Protein AF-A0AAD2FQH9-F1 (afdb_monomer_lite)

Secondary structure (DSSP, 8-state):
--------SHHHHHHHHHHHHHTSTT--HHHHHHHHHHHHHHHHHHHHHHHHHHHHHHHHHHHHHHHHHHTBTTT--HHHHHHHHHHHHHHHTT-S-S-TTGGGB-GGGGGGTGGGGGS--S-EEEEEEEE--HHHHTT--TT-TT-SSEEEEEEEEEETTEEEEEEEEEPPGGGGG-TTS--TT-EEEEEEEEEEEEETTEEEEEEEEEEEEEEE-TTS----------HHHHHHHHHHHHHHHHHS-----SS---S-SEEEEEEE-SSEEEEEETTS-EEEEEEPPTT----

Radius of gyration: 28.41 Å; chains: 1; bounding box: 54×86×84 Å

Structure (mmCIF, N/CA/C/O backbone):
data_AF-A0AAD2FQH9-F1
#
_entry.id   AF-A0AAD2FQH9-F1
#
loop_
_atom_site.group_PDB
_atom_site.id
_atom_site.type_symbol
_atom_site.label_atom_id
_atom_site.label_alt_id
_atom_site.label_comp_id
_atom_site.label_asym_id
_atom_site.label_entity_id
_atom_site.label_seq_id
_atom_site.pdbx_PDB_ins_code
_atom_site.Cartn_x
_atom_site.Cartn_y
_atom_site.Cartn_z
_atom_site.occupancy
_atom_site.B_iso_or_equiv
_atom_site.auth_seq_id
_atom_site.auth_comp_id
_atom_site.auth_asym_id
_atom_site.auth_atom_id
_atom_site.pdbx_PDB_model_num
ATOM 1 N N . MET A 1 1 ? 2.947 69.379 39.516 1.00 45.59 1 MET A N 1
ATOM 2 C CA . MET A 1 1 ? 1.494 69.326 39.250 1.00 45.59 1 MET A CA 1
ATOM 3 C C . MET A 1 1 ? 1.209 68.009 38.532 1.00 45.59 1 MET A C 1
ATOM 5 O O . MET A 1 1 ? 1.324 67.939 37.321 1.00 45.59 1 MET A O 1
ATOM 9 N N . MET A 1 2 ? 0.985 66.929 39.282 1.00 37.28 2 MET A N 1
ATOM 10 C CA . MET A 1 2 ? 0.662 65.605 38.738 1.00 37.28 2 MET A CA 1
ATOM 11 C C . MET A 1 2 ? -0.277 64.910 39.719 1.00 37.28 2 MET A C 1
ATOM 13 O O . MET A 1 2 ? 0.022 64.764 40.902 1.00 37.28 2 MET A O 1
ATOM 17 N N . THR A 1 3 ? -1.460 64.586 39.219 1.00 42.78 3 THR A N 1
ATOM 18 C CA . THR A 1 3 ? -2.608 64.070 39.950 1.00 42.78 3 THR A CA 1
ATOM 19 C C . THR A 1 3 ? -2.665 62.544 39.894 1.00 42.78 3 THR A C 1
ATOM 21 O O . THR A 1 3 ? -2.446 61.918 38.862 1.00 42.78 3 THR A O 1
ATOM 24 N N . ARG A 1 4 ? -3.003 61.981 41.057 1.00 46.66 4 ARG A N 1
ATOM 25 C CA . ARG A 1 4 ? -3.490 60.627 41.366 1.00 46.66 4 ARG A CA 1
ATOM 26 C C . ARG A 1 4 ? -4.084 59.817 40.200 1.00 46.66 4 ARG A C 1
ATOM 28 O O . ARG A 1 4 ? -5.081 60.234 39.619 1.00 46.66 4 ARG A O 1
ATOM 35 N N . ARG A 1 5 ? -3.651 58.553 40.079 1.00 44.56 5 ARG A N 1
ATOM 36 C CA . ARG A 1 5 ? -4.501 57.391 39.729 1.00 44.56 5 ARG A CA 1
ATOM 37 C C . ARG A 1 5 ? -3.967 56.109 40.393 1.00 44.56 5 ARG A C 1
ATOM 39 O O . ARG A 1 5 ? -3.272 55.326 39.764 1.00 44.56 5 ARG A O 1
ATOM 46 N N . HIS A 1 6 ? -4.340 55.869 41.650 1.00 47.12 6 HIS A N 1
ATOM 47 C CA . HIS A 1 6 ? -4.392 54.511 42.206 1.00 47.12 6 HIS A CA 1
ATOM 48 C C . HIS A 1 6 ? -5.839 54.030 42.071 1.00 47.12 6 HIS A C 1
ATOM 50 O O . HIS A 1 6 ? -6.727 54.538 42.753 1.00 47.12 6 HIS A O 1
ATOM 56 N N . ARG A 1 7 ? -6.096 53.112 41.133 1.00 50.84 7 ARG A N 1
ATOM 57 C CA . ARG A 1 7 ? -7.379 52.408 41.019 1.00 50.84 7 ARG A CA 1
ATOM 58 C C . ARG A 1 7 ? -7.283 51.080 41.770 1.00 50.84 7 ARG A C 1
ATOM 60 O O . ARG A 1 7 ? -6.303 50.354 41.648 1.00 50.84 7 ARG A O 1
ATOM 67 N N . ASN A 1 8 ? -8.317 50.835 42.567 1.00 56.56 8 ASN A N 1
ATOM 68 C CA . ASN A 1 8 ? -8.508 49.733 43.503 1.00 56.56 8 ASN A CA 1
ATOM 69 C C . ASN A 1 8 ? -8.409 48.348 42.849 1.00 56.56 8 ASN A C 1
ATOM 71 O O . ASN A 1 8 ? -9.358 47.898 42.211 1.00 56.56 8 ASN A O 1
ATOM 75 N N . ILE A 1 9 ? -7.315 47.632 43.107 1.00 51.19 9 ILE A N 1
ATOM 76 C CA . ILE A 1 9 ? -7.192 46.190 42.824 1.00 51.19 9 ILE A CA 1
ATOM 77 C C . ILE A 1 9 ? -8.068 45.374 43.800 1.00 51.19 9 ILE A C 1
ATOM 79 O O . ILE A 1 9 ? -8.620 44.337 43.440 1.00 51.19 9 ILE A O 1
ATOM 83 N N . SER A 1 10 ? -8.321 45.900 45.001 1.00 52.06 10 SER A N 1
ATOM 84 C CA . SER A 1 10 ? -9.111 45.235 46.047 1.00 52.06 10 SER A CA 1
ATOM 85 C C . SER A 1 10 ? -10.595 45.071 45.697 1.00 52.06 10 SER A C 1
ATOM 87 O O . SER A 1 10 ? -11.246 44.154 46.186 1.00 52.06 10 SER A O 1
ATOM 89 N N . SER A 1 11 ? -11.136 45.921 44.816 1.00 54.16 11 SER A N 1
ATOM 90 C CA . SER A 1 11 ? -12.549 45.850 44.421 1.00 54.16 11 SER A CA 1
ATOM 91 C C . SER A 1 11 ? -12.815 44.799 43.340 1.00 54.16 11 SER A C 1
ATOM 93 O O . SER A 1 11 ? -13.924 44.281 43.273 1.00 54.16 11 SER A O 1
ATOM 95 N N . LEU A 1 12 ? -11.818 44.462 42.513 1.00 48.94 12 LEU A N 1
ATOM 96 C CA . LEU A 1 12 ? -11.962 43.439 41.470 1.00 48.94 12 LEU A CA 1
ATOM 97 C C . LEU A 1 12 ? -11.886 42.025 42.064 1.00 48.94 12 LEU A C 1
ATOM 99 O O . LEU A 1 12 ? -12.665 41.151 41.693 1.00 48.94 12 LEU A O 1
ATOM 103 N N . LEU A 1 13 ? -11.005 41.824 43.049 1.00 50.88 13 LEU A N 1
ATOM 104 C CA . LEU A 1 13 ? -10.884 40.562 43.784 1.00 50.88 13 LEU A CA 1
ATOM 105 C C . LEU A 1 13 ? -12.137 40.255 44.622 1.00 50.88 13 LEU A C 1
ATOM 107 O O . LEU A 1 13 ? -12.574 39.109 44.659 1.00 50.88 13 LEU A O 1
ATOM 111 N N . ALA A 1 14 ? -12.775 41.271 45.214 1.00 54.50 14 ALA A N 1
ATOM 112 C CA . ALA A 1 14 ? -14.026 41.100 45.961 1.00 54.50 14 ALA A CA 1
ATOM 113 C C . ALA A 1 14 ? -15.229 40.731 45.067 1.00 54.50 14 ALA A C 1
ATOM 115 O O . ALA A 1 14 ? -16.110 39.983 45.497 1.00 54.50 14 ALA A O 1
ATOM 116 N N . ILE A 1 15 ? -15.254 41.207 43.815 1.00 55.41 15 ILE A N 1
ATOM 117 C CA . ILE A 1 15 ? -16.301 40.866 42.837 1.00 55.41 15 ILE A CA 1
ATOM 118 C C . ILE A 1 15 ? -16.109 39.435 42.315 1.00 55.41 15 ILE A C 1
ATOM 120 O O . ILE A 1 15 ? -17.081 38.689 42.228 1.00 55.41 15 ILE A O 1
ATOM 124 N N . ILE A 1 16 ? -14.866 39.012 42.057 1.00 54.31 16 ILE A N 1
ATOM 125 C CA . ILE A 1 16 ? -14.562 37.636 41.625 1.00 54.31 16 ILE A CA 1
ATOM 126 C C . ILE A 1 16 ? -14.861 36.626 42.747 1.00 54.31 16 ILE A C 1
ATOM 128 O O . ILE A 1 16 ? -15.472 35.590 42.488 1.00 54.31 16 ILE A O 1
ATOM 132 N N . LEU A 1 17 ? -14.531 36.944 44.006 1.00 50.91 17 LEU A N 1
ATOM 133 C CA . LEU A 1 17 ? -14.879 36.090 45.151 1.00 50.91 17 LEU A CA 1
ATOM 134 C C . LEU A 1 17 ? -16.386 36.070 45.460 1.00 50.91 17 LEU A C 1
ATOM 136 O O . LEU A 1 17 ? -16.898 35.021 45.844 1.00 50.91 17 LEU A O 1
ATOM 140 N N . SER A 1 18 ? -17.123 37.167 45.241 1.00 49.66 18 SER A N 1
ATOM 141 C CA . SER A 1 18 ? -18.587 37.170 45.421 1.00 49.66 18 SER A CA 1
ATOM 142 C C . SER A 1 18 ? -19.324 36.403 44.320 1.00 49.66 18 SER A C 1
ATOM 144 O O . SER A 1 18 ? -20.319 35.741 44.607 1.00 49.66 18 SER A O 1
ATOM 146 N N . LEU A 1 19 ? -18.826 36.426 43.077 1.00 44.50 19 LEU A N 1
ATOM 147 C CA . LEU A 1 19 ? -19.385 35.627 41.978 1.00 44.50 19 LEU A CA 1
ATOM 148 C C . LEU A 1 19 ? -19.116 34.124 42.156 1.00 44.50 19 LEU A C 1
ATOM 150 O O . LEU A 1 19 ? -19.979 33.310 41.837 1.00 44.50 19 LEU A O 1
ATOM 154 N N . LEU A 1 20 ? -17.975 33.751 42.745 1.00 47.62 20 LEU A N 1
ATOM 155 C CA . LEU A 1 20 ? -17.692 32.360 43.118 1.00 47.62 20 LEU A CA 1
ATOM 156 C C . LEU A 1 20 ? -18.526 31.891 44.321 1.00 47.62 20 LEU A C 1
ATOM 158 O O . LEU A 1 20 ? -18.979 30.750 44.330 1.00 47.62 20 LEU A O 1
ATOM 162 N N . ALA A 1 21 ? -18.801 32.757 45.302 1.00 48.34 21 ALA A N 1
ATOM 163 C CA . ALA A 1 21 ? -19.624 32.405 46.463 1.00 48.34 21 ALA A CA 1
ATOM 164 C C . ALA A 1 21 ? -21.131 32.314 46.140 1.00 48.34 21 ALA A C 1
ATOM 166 O O . ALA A 1 21 ? -21.835 31.478 46.707 1.00 48.34 21 ALA A O 1
ATOM 167 N N . ALA A 1 22 ? -21.634 33.119 45.198 1.00 46.19 22 ALA A N 1
ATOM 168 C CA . ALA A 1 22 ? -23.046 33.102 44.805 1.00 46.19 22 ALA A CA 1
ATOM 169 C C . ALA A 1 22 ? -23.440 31.883 43.945 1.00 46.19 22 ALA A C 1
ATOM 171 O O . ALA A 1 22 ? -24.622 31.558 43.858 1.00 46.19 22 ALA A O 1
ATOM 172 N N . SER A 1 23 ? -22.474 31.165 43.358 1.00 44.25 23 SER A N 1
ATOM 173 C CA . SER A 1 23 ? -22.742 29.961 42.554 1.00 44.25 23 SER A CA 1
ATOM 174 C C . SER A 1 23 ? -22.815 28.661 43.372 1.00 44.25 23 SER A C 1
ATOM 176 O O . SER A 1 23 ? -23.158 27.617 42.817 1.00 44.25 23 SER A O 1
ATOM 178 N N . VAL A 1 24 ? -22.501 28.689 44.673 1.00 49.31 24 VAL A N 1
ATOM 179 C CA . VAL A 1 24 ? -22.391 27.470 45.502 1.00 49.31 24 VAL A CA 1
ATOM 180 C C . VAL A 1 24 ? -23.673 27.161 46.292 1.00 49.31 24 VAL A C 1
ATOM 182 O O . VAL A 1 24 ? -23.877 26.027 46.709 1.00 49.31 24 VAL A O 1
ATOM 185 N N . ASN A 1 25 ? -24.607 28.108 46.424 1.00 48.22 25 ASN A N 1
ATOM 186 C CA . ASN A 1 25 ? -25.768 27.952 47.315 1.00 48.22 25 ASN A CA 1
ATOM 187 C C . ASN A 1 25 ? -27.077 27.468 46.655 1.00 48.22 25 ASN A C 1
ATOM 189 O O . ASN A 1 25 ? -28.127 27.547 47.286 1.00 48.22 25 ASN A O 1
ATOM 193 N N . SER A 1 26 ? -27.046 26.935 45.426 1.00 49.47 26 SER A N 1
ATOM 194 C CA . SER A 1 26 ? -28.260 26.427 44.744 1.00 49.47 26 SER A CA 1
ATOM 195 C C . SER A 1 26 ? -28.141 25.001 44.186 1.00 49.47 26 SER A C 1
ATOM 197 O O . SER A 1 26 ? -29.020 24.529 43.468 1.00 49.47 26 SER A O 1
ATOM 199 N N . PHE A 1 27 ? -27.073 24.270 44.514 1.00 51.47 27 PHE A N 1
ATOM 200 C CA . PHE A 1 27 ? -26.912 22.888 44.063 1.00 51.47 27 PHE A CA 1
ATOM 201 C C . PHE A 1 27 ? -26.898 21.943 45.257 1.00 51.47 27 PHE A C 1
ATOM 203 O O . PHE A 1 27 ? -25.934 21.868 46.014 1.00 51.47 27 PHE A O 1
ATOM 210 N N . GLY A 1 28 ? -28.006 21.220 45.433 1.00 54.66 28 GLY A N 1
ATOM 211 C CA . GLY A 1 28 ? -28.100 20.155 46.424 1.00 54.66 28 GLY A CA 1
ATOM 212 C C . GLY A 1 28 ? -27.004 19.092 46.222 1.00 54.66 28 GLY A C 1
ATOM 213 O O . GLY A 1 28 ? -26.491 18.925 45.112 1.00 54.66 28 GLY A O 1
ATOM 214 N N . PRO A 1 29 ? -26.672 18.310 47.265 1.00 55.38 29 PRO A N 1
ATOM 215 C CA . PRO A 1 29 ? -25.534 17.376 47.291 1.00 55.38 29 PRO A CA 1
ATOM 216 C C . PRO A 1 29 ? -25.551 16.282 46.206 1.00 55.38 29 PRO A C 1
ATOM 218 O O . PRO A 1 29 ? -24.560 15.582 46.023 1.00 55.38 29 PRO A O 1
ATOM 221 N N . LYS A 1 30 ? -26.647 16.141 45.449 1.00 52.78 30 LYS A N 1
ATOM 222 C CA . LYS A 1 30 ? -26.760 15.206 44.322 1.00 52.78 30 LYS A CA 1
ATOM 223 C C . LYS A 1 30 ? -26.110 15.718 43.029 1.00 52.78 30 LYS A C 1
ATOM 225 O O . LYS A 1 30 ? -25.651 14.900 42.242 1.00 52.78 30 LYS A O 1
ATOM 230 N N . THR A 1 31 ? -26.003 17.032 42.814 1.00 49.91 31 THR A N 1
ATOM 231 C CA . THR A 1 31 ? -25.426 17.582 41.569 1.00 49.91 31 THR A CA 1
ATOM 232 C C . THR A 1 31 ? -23.894 17.622 41.604 1.00 49.91 31 THR A C 1
ATOM 234 O O . THR A 1 31 ? -23.249 17.442 40.577 1.00 49.91 31 THR A O 1
ATOM 237 N N . LEU A 1 32 ? -23.295 17.757 42.791 1.00 52.00 32 LEU A N 1
ATOM 238 C CA . LEU A 1 32 ? -21.836 17.748 42.977 1.00 52.00 32 LEU A CA 1
ATOM 239 C C . LEU A 1 32 ? -21.202 16.358 42.758 1.00 52.00 32 LEU A C 1
ATOM 241 O O . LEU A 1 32 ? -20.043 16.279 42.361 1.00 52.00 32 LEU A O 1
ATOM 245 N N . LEU A 1 33 ? -21.964 15.274 42.954 1.00 57.25 33 LEU A N 1
ATOM 246 C CA . LEU A 1 33 ? -21.517 13.894 42.702 1.00 57.25 33 LEU A CA 1
ATOM 247 C C . LEU A 1 33 ? -21.525 13.503 41.213 1.00 57.25 33 LEU A C 1
ATOM 249 O O . LEU A 1 33 ? -20.710 12.675 40.806 1.00 57.25 33 LEU A O 1
ATOM 253 N N . LEU A 1 34 ? -22.411 14.094 40.399 1.00 56.91 34 LEU A N 1
ATOM 254 C CA . LEU A 1 34 ? -22.456 13.835 38.951 1.00 56.91 34 LEU A CA 1
ATOM 255 C C . LEU A 1 34 ? -21.289 14.504 38.212 1.00 56.91 34 LEU A C 1
ATOM 257 O O . LEU A 1 34 ? -20.701 13.907 37.313 1.00 56.91 34 LEU A O 1
ATOM 261 N N . THR A 1 35 ? -20.908 15.717 38.616 1.00 60.03 35 THR A N 1
ATOM 262 C CA . THR A 1 35 ? -19.814 16.453 37.963 1.00 60.03 35 THR A CA 1
ATOM 263 C C . THR A 1 35 ? -18.445 15.812 38.211 1.00 60.03 35 THR A C 1
ATOM 265 O O . THR A 1 35 ? -17.576 15.865 37.343 1.00 60.03 35 THR A O 1
ATOM 268 N N . THR A 1 36 ? -18.230 15.176 39.368 1.00 64.12 36 THR A N 1
ATOM 269 C CA . THR A 1 36 ? -16.967 14.482 39.669 1.00 64.12 36 THR A CA 1
ATOM 270 C C . THR A 1 36 ? -16.845 13.137 38.955 1.00 64.12 36 THR A C 1
ATOM 272 O O . THR A 1 36 ? -15.766 12.847 38.445 1.00 64.12 36 THR A O 1
ATOM 275 N N . HIS A 1 37 ? -17.927 12.357 38.831 1.00 61.78 37 HIS A N 1
ATOM 276 C CA . HIS A 1 37 ? -17.900 11.088 38.085 1.00 61.78 37 HIS A CA 1
ATOM 277 C C . HIS A 1 37 ? -17.591 11.298 36.600 1.00 61.78 37 HIS A C 1
ATOM 279 O O . HIS A 1 37 ? -16.693 10.646 36.074 1.00 61.78 37 HIS A O 1
ATOM 285 N N . ASN A 1 38 ? -18.239 12.270 35.950 1.00 66.75 38 ASN A N 1
ATOM 286 C CA . ASN A 1 38 ? -17.979 12.564 34.537 1.00 66.75 38 ASN A CA 1
ATOM 287 C C . ASN A 1 38 ? -16.523 12.988 34.285 1.00 66.75 38 ASN A C 1
ATOM 289 O O . ASN A 1 38 ? -15.962 12.693 33.234 1.00 66.75 38 ASN A O 1
ATOM 293 N N . ARG A 1 39 ? -15.892 13.659 35.258 1.00 70.94 39 ARG A N 1
ATOM 294 C CA . ARG A 1 39 ? -14.500 14.104 35.142 1.00 70.94 39 ARG A CA 1
ATOM 295 C C . ARG A 1 39 ? -13.501 12.962 35.316 1.00 70.94 39 ARG A C 1
ATOM 297 O O . ARG A 1 39 ? -12.502 12.947 34.609 1.00 70.94 39 ARG A O 1
ATOM 304 N N . ILE A 1 40 ? -13.767 12.017 36.218 1.00 74.12 40 ILE A N 1
ATOM 305 C CA . ILE A 1 40 ? -12.923 10.823 36.387 1.00 74.12 40 ILE A CA 1
ATOM 306 C C . ILE A 1 40 ? -13.010 9.945 35.131 1.00 74.12 40 ILE A C 1
ATOM 308 O O . ILE A 1 40 ? -11.978 9.595 34.574 1.00 74.12 40 ILE A O 1
ATOM 312 N N . SER A 1 41 ? -14.217 9.704 34.603 1.00 75.94 41 SER A N 1
ATOM 313 C CA . SER A 1 41 ? -14.392 8.920 33.370 1.00 75.94 41 SER A CA 1
ATOM 314 C C . SER A 1 41 ? -13.713 9.547 32.146 1.00 75.94 41 SER A C 1
ATOM 316 O O . SER A 1 41 ? -13.175 8.821 31.316 1.00 75.94 41 SER A O 1
ATOM 318 N N . ALA A 1 42 ? -13.702 10.879 32.034 1.00 75.81 42 ALA A N 1
ATOM 319 C CA . ALA A 1 42 ? -12.989 11.567 30.958 1.00 75.81 42 ALA A CA 1
ATOM 320 C C . ALA A 1 42 ? -11.460 11.422 31.077 1.00 75.81 42 ALA A C 1
ATOM 322 O O . ALA A 1 42 ? -10.795 11.181 30.073 1.00 75.81 42 ALA A O 1
ATOM 323 N N . LEU A 1 43 ? -10.910 11.518 32.295 1.00 80.44 43 LEU A N 1
ATOM 324 C CA . LEU A 1 43 ? -9.472 11.348 32.541 1.00 80.44 43 LEU A CA 1
ATOM 325 C C . LEU A 1 43 ? -9.005 9.912 32.260 1.00 80.44 43 LEU A C 1
ATOM 327 O O . LEU A 1 43 ? -7.950 9.721 31.658 1.00 80.44 43 LEU A O 1
ATOM 331 N N . ASP A 1 44 ? -9.802 8.911 32.642 1.00 85.19 44 ASP A N 1
ATOM 332 C CA . ASP A 1 44 ? -9.492 7.503 32.371 1.00 85.19 44 ASP A CA 1
ATOM 333 C C . ASP A 1 44 ? -9.543 7.192 30.861 1.00 85.19 44 ASP A C 1
ATOM 335 O O . ASP A 1 44 ? -8.696 6.457 30.341 1.00 85.19 44 ASP A O 1
ATOM 339 N N . ALA A 1 45 ? -10.494 7.789 30.131 1.00 82.38 45 ALA A N 1
ATOM 340 C CA . ALA A 1 45 ? -10.590 7.660 28.677 1.00 82.38 45 ALA A CA 1
ATOM 341 C C . ALA A 1 45 ? -9.393 8.307 27.957 1.00 82.38 45 ALA A C 1
ATOM 343 O O . ALA A 1 45 ? -8.828 7.707 27.042 1.00 82.38 45 ALA A O 1
ATOM 344 N N . GLU A 1 46 ? -8.966 9.493 28.396 1.00 83.69 46 GLU A N 1
ATOM 345 C CA . GLU A 1 46 ? -7.811 10.200 27.833 1.00 83.69 46 GLU A CA 1
ATOM 346 C C . GLU A 1 46 ? -6.495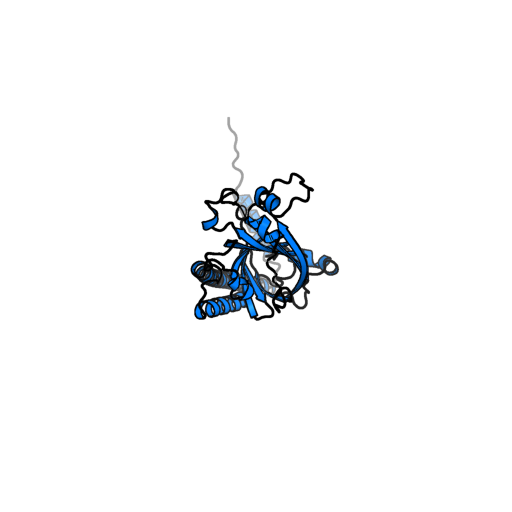 9.442 28.080 1.00 83.69 46 GLU A C 1
ATOM 348 O O . GLU A 1 46 ? -5.686 9.282 27.162 1.00 83.69 46 GLU A O 1
ATOM 353 N N . ALA A 1 47 ? -6.301 8.900 29.288 1.00 86.12 47 ALA A N 1
ATOM 354 C CA . ALA A 1 47 ? -5.141 8.066 29.606 1.00 86.12 47 ALA A CA 1
ATOM 355 C C . ALA A 1 47 ? -5.094 6.801 28.731 1.00 86.12 47 ALA A C 1
ATOM 357 O O . ALA A 1 47 ? -4.056 6.483 28.147 1.00 86.12 47 ALA A O 1
ATOM 358 N N . THR A 1 48 ? -6.238 6.131 28.565 1.00 88.19 48 THR A N 1
ATOM 359 C CA . THR A 1 48 ? -6.357 4.927 27.726 1.00 88.19 48 THR A CA 1
ATOM 360 C C . THR A 1 48 ? -6.072 5.230 26.250 1.00 88.19 48 THR A C 1
ATOM 362 O O . THR A 1 48 ? -5.362 4.472 25.585 1.00 88.19 48 THR A O 1
ATOM 365 N N . ALA A 1 49 ? -6.570 6.358 25.732 1.00 88.44 49 ALA A N 1
ATOM 366 C CA . ALA A 1 49 ? -6.291 6.803 24.367 1.00 88.44 49 ALA A CA 1
ATOM 367 C C . ALA A 1 49 ? -4.798 7.111 24.160 1.00 88.44 49 ALA A C 1
ATOM 369 O O . ALA A 1 49 ? -4.219 6.722 23.144 1.00 88.44 49 ALA A O 1
ATOM 370 N N . SER A 1 50 ? -4.151 7.747 25.145 1.00 91.50 50 SER A N 1
ATOM 371 C CA . SER A 1 50 ? -2.712 8.033 25.104 1.00 91.50 50 SER A CA 1
ATOM 372 C C . SER A 1 50 ? -1.870 6.759 25.022 1.00 91.50 50 SER A C 1
ATOM 374 O O . SER A 1 50 ? -0.938 6.683 24.220 1.00 91.50 50 SER A O 1
ATOM 376 N N . ASP A 1 51 ? -2.194 5.745 25.824 1.00 94.62 51 ASP A N 1
ATOM 377 C CA . ASP A 1 51 ? -1.436 4.492 25.839 1.00 94.62 51 ASP A CA 1
ATOM 378 C C . ASP A 1 51 ? -1.676 3.657 24.574 1.00 94.62 51 ASP A C 1
ATOM 380 O O . ASP A 1 51 ? -0.719 3.129 24.004 1.00 94.62 51 ASP A O 1
ATOM 384 N N . THR A 1 52 ? -2.908 3.656 24.055 1.00 94.88 52 THR A N 1
ATOM 385 C CA . THR A 1 52 ? -3.256 3.053 22.755 1.00 94.88 52 THR A CA 1
ATOM 386 C C . THR A 1 52 ? -2.441 3.674 21.616 1.00 94.88 52 THR A C 1
ATOM 388 O O . THR A 1 52 ? -1.869 2.961 20.791 1.00 94.88 52 THR A O 1
ATOM 391 N N . ALA A 1 53 ? -2.323 5.006 21.588 1.00 94.75 53 ALA A N 1
ATOM 392 C CA . ALA A 1 53 ? -1.556 5.715 20.566 1.00 94.75 53 ALA A CA 1
ATOM 393 C C . ALA A 1 53 ? -0.049 5.405 20.640 1.00 94.75 53 ALA A C 1
ATOM 395 O O . ALA A 1 53 ? 0.605 5.229 19.607 1.00 94.75 53 ALA A O 1
ATOM 396 N N . LYS A 1 54 ? 0.515 5.291 21.852 1.00 96.75 54 LYS A N 1
ATOM 397 C CA . LYS A 1 54 ? 1.919 4.883 22.042 1.00 96.75 54 LYS A CA 1
ATOM 398 C C . LYS A 1 54 ? 2.153 3.456 21.560 1.00 96.75 54 LYS A C 1
ATOM 400 O O . LYS A 1 54 ? 3.142 3.208 20.870 1.00 96.75 54 LYS A O 1
ATOM 405 N N . GLU A 1 55 ? 1.259 2.531 21.904 1.00 97.88 55 GLU A N 1
ATOM 406 C CA . GLU A 1 55 ? 1.354 1.142 21.458 1.00 97.88 55 GLU A CA 1
ATOM 407 C C . GLU A 1 55 ? 1.289 1.051 19.930 1.00 97.88 55 GLU A C 1
ATOM 409 O O . GLU A 1 55 ? 2.170 0.441 19.317 1.00 97.88 55 GLU A O 1
ATOM 414 N N . ALA A 1 56 ? 0.316 1.721 19.304 1.00 97.69 56 ALA A N 1
ATOM 415 C CA . ALA A 1 56 ? 0.191 1.774 17.851 1.00 97.69 56 ALA A CA 1
ATOM 416 C C . ALA A 1 56 ? 1.477 2.309 17.201 1.00 97.69 56 ALA A C 1
ATOM 418 O O . ALA A 1 56 ? 2.038 1.653 16.325 1.00 97.69 56 ALA A O 1
ATOM 419 N N . SER A 1 57 ? 2.013 3.428 17.698 1.00 97.94 57 SER A N 1
ATOM 420 C CA . SER A 1 57 ? 3.270 4.011 17.214 1.00 97.94 57 SER A CA 1
ATOM 421 C C . SER A 1 57 ? 4.443 3.016 17.266 1.00 97.94 57 SER A C 1
ATOM 423 O O . SER A 1 57 ? 5.135 2.804 16.268 1.00 97.94 57 SER A O 1
ATOM 425 N N . MET A 1 58 ? 4.604 2.288 18.379 1.00 98.44 58 MET A N 1
ATOM 426 C CA . MET A 1 58 ? 5.638 1.252 18.506 1.00 98.44 58 MET A CA 1
ATOM 427 C C . MET A 1 58 ? 5.473 0.104 17.496 1.00 98.44 58 MET A C 1
ATOM 429 O O . MET A 1 58 ? 6.469 -0.447 17.015 1.00 98.44 58 MET A O 1
ATOM 433 N N . LEU A 1 59 ? 4.238 -0.307 17.194 1.00 98.56 59 LEU A N 1
ATOM 434 C CA . LEU A 1 59 ? 3.963 -1.355 16.204 1.00 98.56 59 LEU A CA 1
ATOM 435 C C . LEU A 1 59 ? 4.214 -0.863 14.772 1.00 98.56 59 LEU A C 1
ATOM 437 O O . LEU A 1 59 ? 4.807 -1.598 13.976 1.00 98.56 59 LEU A O 1
ATOM 441 N N . ILE A 1 60 ? 3.832 0.380 14.464 1.00 98.44 60 ILE A N 1
ATOM 442 C CA . ILE A 1 60 ? 4.097 1.040 13.178 1.00 98.44 60 ILE A CA 1
ATOM 443 C C . ILE A 1 60 ? 5.603 1.113 12.920 1.00 98.44 60 ILE A C 1
ATOM 445 O O . ILE A 1 60 ? 6.057 0.746 11.834 1.00 98.44 60 ILE A O 1
ATOM 449 N N . ASP A 1 61 ? 6.397 1.506 13.915 1.00 98.44 61 ASP A N 1
ATOM 450 C CA . ASP A 1 61 ? 7.853 1.583 13.782 1.00 98.44 61 ASP A CA 1
ATOM 451 C C . ASP A 1 61 ? 8.481 0.216 13.496 1.00 98.44 61 ASP A C 1
ATOM 453 O O . ASP A 1 61 ? 9.327 0.089 12.606 1.00 98.44 61 ASP A O 1
ATOM 457 N N . LYS A 1 62 ? 8.028 -0.842 14.179 1.00 98.62 62 LYS A N 1
ATOM 458 C CA . LYS A 1 62 ? 8.468 -2.218 13.886 1.00 98.62 62 LYS A CA 1
ATOM 459 C C . LYS A 1 62 ? 8.107 -2.633 12.459 1.00 98.62 62 LYS A C 1
ATOM 461 O O . LYS A 1 62 ? 8.930 -3.239 11.771 1.00 98.62 62 LYS A O 1
ATOM 466 N N . LEU A 1 63 ? 6.907 -2.294 11.991 1.00 98.44 63 LEU A N 1
ATOM 467 C CA . LEU A 1 63 ? 6.463 -2.604 10.632 1.00 98.44 63 LEU A CA 1
ATOM 468 C C . LEU A 1 63 ? 7.289 -1.842 9.582 1.00 98.44 63 LEU A C 1
ATOM 470 O O . LEU A 1 63 ? 7.728 -2.435 8.595 1.00 98.44 63 LEU A O 1
ATOM 474 N N . ARG A 1 64 ? 7.593 -0.561 9.831 1.00 98.25 64 ARG A N 1
ATOM 475 C CA . ARG A 1 64 ? 8.489 0.263 9.001 1.00 98.25 64 ARG A CA 1
ATOM 476 C C . ARG A 1 64 ? 9.919 -0.286 8.966 1.00 98.25 64 ARG A C 1
ATOM 478 O O . ARG A 1 64 ? 10.547 -0.265 7.910 1.00 98.25 64 ARG A O 1
ATOM 485 N N . GLN A 1 65 ? 10.427 -0.842 10.068 1.00 98.31 65 GLN A N 1
ATOM 486 C CA . GLN A 1 65 ? 11.731 -1.520 10.077 1.00 98.31 65 GLN A CA 1
ATOM 487 C C . GLN A 1 65 ? 11.740 -2.766 9.177 1.00 98.31 65 GLN A C 1
ATOM 489 O O . GLN A 1 65 ? 12.697 -2.971 8.427 1.00 98.31 65 GLN A O 1
ATOM 494 N N . ILE A 1 66 ? 10.673 -3.580 9.199 1.00 98.44 66 ILE A N 1
ATOM 495 C CA . ILE A 1 66 ? 10.528 -4.725 8.281 1.00 98.44 66 ILE A CA 1
ATOM 496 C C . ILE A 1 66 ? 10.462 -4.238 6.828 1.00 98.44 66 ILE A C 1
ATOM 498 O O . ILE A 1 66 ? 11.186 -4.752 5.974 1.00 98.44 66 ILE A O 1
ATOM 502 N N . ALA A 1 67 ? 9.643 -3.224 6.550 1.00 97.44 67 ALA A N 1
ATOM 503 C CA . ALA A 1 67 ? 9.530 -2.594 5.236 1.00 97.44 67 ALA A CA 1
ATOM 504 C C . ALA A 1 67 ? 10.893 -2.127 4.692 1.00 97.44 67 ALA A C 1
ATOM 506 O O . ALA A 1 67 ? 11.263 -2.465 3.564 1.00 97.44 67 ALA A O 1
ATOM 507 N N . GLY A 1 68 ? 11.668 -1.417 5.521 1.00 97.19 68 GLY A N 1
ATOM 508 C CA . GLY A 1 68 ? 12.977 -0.875 5.160 1.00 97.19 68 GLY A CA 1
ATOM 509 C C . GLY A 1 68 ? 14.008 -1.950 4.813 1.00 97.19 68 GLY A C 1
ATOM 510 O O . GLY A 1 68 ? 14.691 -1.835 3.799 1.00 97.19 68 GLY A O 1
ATOM 511 N N . ARG A 1 69 ? 14.094 -3.032 5.600 1.00 97.81 69 ARG A N 1
ATOM 512 C CA . ARG A 1 69 ? 15.086 -4.101 5.362 1.00 97.81 69 ARG A CA 1
ATOM 513 C C . ARG A 1 69 ? 14.697 -5.103 4.275 1.00 97.81 69 ARG A C 1
ATOM 515 O O . ARG A 1 69 ? 15.562 -5.818 3.788 1.00 97.81 69 ARG A O 1
ATOM 522 N N . THR A 1 70 ? 13.415 -5.196 3.920 1.00 97.31 70 THR A N 1
ATOM 523 C CA . THR A 1 70 ? 12.920 -6.177 2.932 1.00 97.31 70 THR A CA 1
ATOM 524 C C . THR A 1 70 ? 12.692 -5.583 1.545 1.00 97.31 70 THR A C 1
ATOM 526 O O . THR A 1 70 ? 12.252 -6.313 0.656 1.00 97.31 70 THR A O 1
ATOM 529 N N . ASN A 1 71 ? 12.968 -4.284 1.357 1.00 95.62 71 ASN A N 1
ATOM 530 C CA . ASN A 1 71 ? 12.664 -3.536 0.137 1.00 95.62 71 ASN A CA 1
ATOM 531 C C . ASN A 1 71 ? 11.216 -3.799 -0.303 1.00 95.62 71 ASN A C 1
ATOM 533 O O . ASN A 1 71 ? 10.981 -4.504 -1.274 1.00 95.62 71 ASN A O 1
ATOM 537 N N . ARG A 1 72 ? 10.222 -3.310 0.444 1.00 95.44 72 ARG A N 1
ATOM 538 C CA . ARG A 1 72 ? 8.792 -3.487 0.105 1.00 95.44 72 ARG A CA 1
ATOM 539 C C . ARG A 1 72 ? 8.275 -4.924 0.076 1.00 95.44 72 ARG A C 1
ATOM 541 O O . ARG A 1 72 ? 7.181 -5.169 -0.418 1.00 95.44 72 ARG A O 1
ATOM 548 N N . GLY A 1 73 ? 9.016 -5.857 0.663 1.00 96.88 73 GLY A N 1
ATOM 549 C CA . GLY A 1 73 ? 8.660 -7.272 0.703 1.00 96.88 73 GLY A CA 1
ATOM 550 C C . GLY A 1 73 ? 9.315 -8.124 -0.385 1.00 96.88 73 GLY A C 1
ATOM 551 O O . GLY A 1 73 ? 9.259 -9.350 -0.291 1.00 96.88 73 GLY A O 1
ATOM 552 N N . PHE A 1 74 ? 10.019 -7.523 -1.356 1.00 95.69 74 PHE A N 1
ATOM 553 C CA . PHE A 1 74 ? 10.741 -8.252 -2.413 1.00 95.69 74 PHE A CA 1
ATOM 554 C C . PHE A 1 74 ? 11.783 -9.231 -1.856 1.00 95.69 74 PHE A C 1
ATOM 556 O O . PHE A 1 74 ? 12.017 -10.301 -2.416 1.00 95.69 74 PHE A O 1
ATOM 563 N N . GLN A 1 75 ? 12.384 -8.886 -0.717 1.00 96.50 75 GLN A N 1
ATOM 564 C CA . GLN A 1 75 ? 13.397 -9.693 -0.036 1.00 96.50 75 GLN A CA 1
ATOM 565 C C . GLN A 1 75 ? 12.884 -10.296 1.281 1.00 96.50 75 GLN A C 1
ATOM 567 O O . GLN A 1 75 ? 13.675 -10.791 2.081 1.00 96.50 75 GLN A O 1
ATOM 572 N N . ALA A 1 76 ? 11.571 -10.257 1.535 1.00 97.31 76 ALA A N 1
ATOM 573 C CA . ALA A 1 76 ? 11.000 -10.747 2.785 1.00 97.31 76 ALA A CA 1
ATOM 574 C C . ALA A 1 76 ? 11.060 -12.276 2.893 1.00 97.31 76 ALA A C 1
ATOM 576 O O . ALA A 1 76 ? 10.507 -13.008 2.060 1.00 97.31 76 ALA A O 1
ATOM 577 N N . THR A 1 77 ? 11.655 -12.751 3.988 1.00 97.69 77 THR A N 1
ATOM 578 C CA . THR A 1 77 ? 11.617 -14.161 4.392 1.00 97.69 77 THR A CA 1
ATOM 579 C C . THR A 1 77 ? 10.225 -14.554 4.897 1.00 97.69 77 THR A C 1
ATOM 581 O O . THR A 1 77 ? 9.386 -13.705 5.203 1.00 97.69 77 THR A O 1
ATOM 584 N N . SER A 1 78 ? 9.965 -15.854 5.052 1.00 97.38 78 SER A N 1
ATOM 585 C CA . SER A 1 78 ? 8.710 -16.338 5.648 1.00 97.38 78 SER A CA 1
ATOM 586 C C . SER A 1 78 ? 8.490 -15.828 7.078 1.00 97.38 78 SER A C 1
ATOM 588 O O . SER A 1 78 ? 7.349 -15.598 7.477 1.00 97.38 78 SER A O 1
ATOM 590 N N . MET A 1 79 ? 9.572 -15.627 7.841 1.00 98.19 79 MET A N 1
ATOM 591 C CA . MET A 1 79 ? 9.508 -15.053 9.188 1.00 98.19 79 MET A CA 1
ATOM 592 C C . MET A 1 79 ? 9.100 -13.577 9.137 1.00 98.19 79 MET A C 1
ATOM 594 O O . MET A 1 79 ? 8.233 -13.167 9.901 1.00 98.19 79 MET A O 1
ATOM 598 N N . ASP A 1 80 ? 9.649 -12.809 8.193 1.00 98.44 80 ASP A N 1
ATOM 599 C CA . ASP A 1 80 ? 9.319 -11.388 8.016 1.00 98.44 80 ASP A CA 1
ATOM 600 C C . ASP A 1 80 ? 7.854 -11.196 7.635 1.00 98.44 80 ASP A C 1
ATOM 602 O O . ASP A 1 80 ? 7.178 -10.339 8.197 1.00 98.44 80 ASP A O 1
ATOM 606 N N . ARG A 1 81 ? 7.347 -12.029 6.715 1.00 98.25 81 ARG A N 1
ATOM 607 C CA . ARG A 1 81 ? 5.938 -12.011 6.291 1.00 98.25 81 ARG A CA 1
ATOM 608 C C . ARG A 1 81 ? 5.004 -12.324 7.454 1.00 98.25 81 ARG A C 1
ATOM 610 O O . ARG A 1 81 ? 4.013 -11.624 7.639 1.00 98.25 81 ARG A O 1
ATOM 617 N N . ARG A 1 82 ? 5.335 -13.339 8.263 1.00 98.38 82 ARG A N 1
ATOM 618 C CA . ARG A 1 82 ? 4.569 -13.673 9.473 1.00 98.38 82 ARG A CA 1
ATOM 619 C C . ARG A 1 82 ? 4.579 -12.512 10.463 1.00 98.38 82 ARG A C 1
ATOM 621 O O . ARG A 1 82 ? 3.518 -12.079 10.884 1.00 98.38 82 ARG A O 1
ATOM 628 N N . GLN A 1 83 ? 5.754 -11.966 10.766 1.00 98.62 83 GLN A N 1
ATOM 629 C CA . GLN A 1 83 ? 5.887 -10.863 11.713 1.00 98.62 83 GLN A CA 1
ATOM 630 C C . GLN A 1 83 ? 5.129 -9.610 11.249 1.00 98.62 83 GLN A C 1
ATOM 632 O O . GLN A 1 83 ? 4.420 -9.001 12.042 1.00 98.62 83 GLN A O 1
ATOM 637 N N . ALA A 1 84 ? 5.242 -9.231 9.973 1.00 98.50 84 ALA A N 1
ATOM 638 C CA . ALA A 1 84 ? 4.510 -8.095 9.412 1.00 98.50 84 ALA A CA 1
ATOM 639 C C . ALA A 1 84 ? 2.990 -8.299 9.495 1.00 98.50 84 ALA A C 1
ATOM 641 O O . ALA A 1 84 ? 2.258 -7.368 9.822 1.00 98.50 84 ALA A O 1
ATOM 642 N N . ARG A 1 85 ? 2.524 -9.527 9.247 1.00 98.50 85 ARG A N 1
ATOM 643 C CA . ARG A 1 85 ? 1.116 -9.908 9.369 1.00 98.50 85 ARG A CA 1
ATOM 644 C C . ARG A 1 85 ? 0.619 -9.830 10.810 1.00 98.50 85 ARG A C 1
ATOM 646 O O . ARG A 1 85 ? -0.425 -9.233 11.045 1.00 98.50 85 ARG A O 1
ATOM 653 N N . ASP A 1 86 ? 1.373 -10.366 11.764 1.00 98.56 86 ASP A N 1
ATOM 654 C CA . ASP A 1 86 ? 1.021 -10.301 13.186 1.00 98.56 86 ASP A CA 1
ATOM 655 C C . ASP A 1 86 ? 0.931 -8.839 13.661 1.00 98.56 86 ASP A C 1
ATOM 657 O O . ASP A 1 86 ? -0.029 -8.460 14.328 1.00 98.56 86 ASP A O 1
ATOM 661 N N . LEU A 1 87 ? 1.879 -7.987 13.246 1.00 98.69 87 LEU A N 1
ATOM 662 C CA . LEU A 1 87 ? 1.846 -6.547 13.526 1.00 98.69 87 LEU A CA 1
ATOM 663 C C . LEU A 1 87 ? 0.621 -5.861 12.902 1.00 98.69 87 LEU A C 1
ATOM 665 O O . LEU A 1 87 ? -0.016 -5.051 13.569 1.00 98.69 87 LEU A O 1
ATOM 669 N N . ALA A 1 88 ? 0.273 -6.195 11.655 1.00 98.56 88 ALA A N 1
ATOM 670 C CA . ALA A 1 88 ? -0.899 -5.650 10.970 1.00 98.56 88 ALA A CA 1
ATOM 671 C C . ALA A 1 88 ? -2.213 -5.991 11.696 1.00 98.56 88 ALA A C 1
ATOM 673 O O . ALA A 1 88 ? -3.046 -5.111 11.891 1.00 98.56 88 ALA A O 1
ATOM 674 N N . PHE A 1 89 ? -2.379 -7.238 12.149 1.00 98.50 89 PHE A N 1
ATOM 675 C CA . PHE A 1 89 ? -3.559 -7.658 12.916 1.00 98.50 89 PHE A CA 1
ATOM 676 C C . PHE A 1 89 ? -3.587 -7.098 14.344 1.00 98.50 89 PHE A C 1
ATOM 678 O O . PHE A 1 89 ? -4.661 -6.905 14.910 1.00 98.50 89 PHE A O 1
ATOM 685 N N . SER A 1 90 ? -2.430 -6.823 14.950 1.00 98.44 90 SER A N 1
ATOM 686 C CA . SER A 1 90 ? -2.391 -6.067 16.206 1.00 98.44 90 SER A CA 1
ATOM 687 C C . SER A 1 90 ? -2.811 -4.614 15.996 1.00 98.44 90 SER A C 1
ATOM 689 O O . SER A 1 90 ? -3.612 -4.109 16.775 1.00 98.44 90 SER A O 1
ATOM 691 N N . LEU A 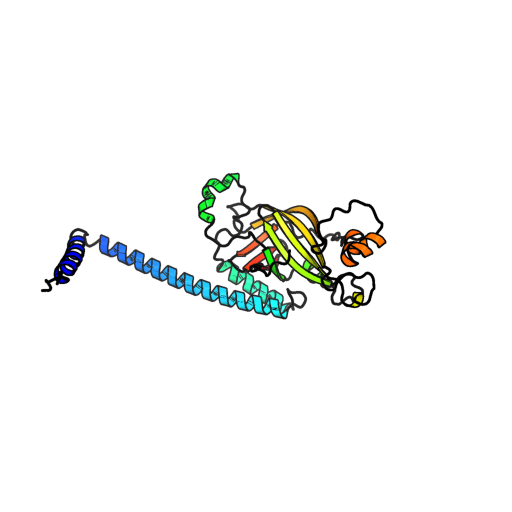1 91 ? -2.337 -3.966 14.926 1.00 98.44 91 LEU A N 1
ATOM 692 C CA . LEU A 1 91 ? -2.734 -2.600 14.577 1.00 98.44 91 LEU A CA 1
ATOM 693 C C . LEU A 1 91 ? -4.227 -2.492 14.256 1.00 98.44 91 LEU A C 1
ATOM 695 O O . LEU A 1 91 ? -4.835 -1.506 14.648 1.00 98.44 91 LEU A O 1
ATOM 699 N N . GLU A 1 92 ? -4.843 -3.508 13.643 1.00 98.06 92 GLU A N 1
ATOM 700 C CA . GLU A 1 92 ? -6.296 -3.538 13.390 1.00 98.06 92 GLU A CA 1
ATOM 701 C C . GLU A 1 92 ? -7.127 -3.265 14.652 1.00 98.06 92 GLU A C 1
ATOM 703 O O . GLU A 1 92 ? -8.105 -2.524 14.616 1.00 98.06 92 GLU A O 1
ATOM 708 N N . LYS A 1 93 ? -6.691 -3.793 15.800 1.00 97.81 93 LYS A N 1
ATOM 709 C CA . LYS A 1 93 ? -7.363 -3.596 17.095 1.00 97.81 93 LYS A CA 1
ATOM 710 C C . LYS A 1 93 ? -7.175 -2.192 17.671 1.00 97.81 93 LYS A C 1
ATOM 712 O O . LYS A 1 93 ? -7.910 -1.812 18.575 1.00 97.81 93 LYS A O 1
ATOM 717 N N . LEU A 1 94 ? -6.180 -1.459 17.177 1.00 97.50 94 LEU A N 1
ATOM 718 C CA . LEU A 1 94 ? -5.807 -0.111 17.605 1.00 97.50 94 LEU A CA 1
ATOM 719 C C . LEU A 1 94 ? -6.153 0.935 16.531 1.00 97.50 94 LEU A C 1
ATOM 721 O O . LEU A 1 94 ? -5.613 2.040 16.565 1.00 97.50 94 LEU A O 1
ATOM 725 N N . ASN A 1 95 ? -6.986 0.585 15.542 1.00 96.88 95 ASN A N 1
ATOM 726 C CA . ASN A 1 95 ? -7.330 1.473 14.435 1.00 96.88 95 ASN A CA 1
ATOM 727 C C . ASN A 1 95 ? -8.040 2.734 14.966 1.00 96.88 95 ASN A C 1
ATOM 729 O O . ASN A 1 95 ? -9.114 2.610 15.558 1.00 96.88 95 ASN A O 1
ATOM 733 N N . PRO A 1 96 ? -7.473 3.942 14.770 1.00 95.62 96 PRO A N 1
ATOM 734 C CA . PRO A 1 96 ? -8.090 5.169 15.267 1.00 95.62 96 PRO A CA 1
ATOM 735 C C . PRO A 1 96 ? -9.336 5.559 14.461 1.00 95.62 96 PRO A C 1
ATOM 737 O O . PRO A 1 96 ? -10.120 6.392 14.909 1.00 95.62 96 PRO A O 1
ATOM 740 N N . THR A 1 97 ? -9.534 4.959 13.283 1.00 94.69 97 THR A N 1
ATOM 741 C CA . THR A 1 97 ? -10.639 5.278 12.382 1.00 94.69 97 THR A CA 1
ATOM 742 C C . THR A 1 97 ? -11.720 4.205 12.465 1.00 94.69 97 THR A C 1
ATOM 744 O O . THR A 1 97 ? -11.519 3.078 12.019 1.00 94.69 97 THR A O 1
ATOM 747 N N . ALA A 1 98 ? -12.897 4.558 12.990 1.00 94.12 98 ALA A N 1
ATOM 748 C CA . ALA A 1 98 ? -14.022 3.626 13.132 1.00 94.12 98 ALA A CA 1
ATOM 749 C C . ALA A 1 98 ? -14.629 3.187 11.785 1.00 94.12 98 ALA A C 1
ATOM 751 O O . ALA A 1 98 ? -15.128 2.070 11.664 1.00 94.12 98 ALA A O 1
ATOM 752 N N . ALA A 1 99 ? -14.584 4.063 10.775 1.00 94.88 99 ALA A N 1
ATOM 753 C CA . ALA A 1 99 ? -15.112 3.807 9.437 1.00 94.88 99 ALA A CA 1
ATOM 754 C C . ALA A 1 99 ? -14.081 4.131 8.345 1.00 94.88 99 ALA A C 1
ATOM 756 O O . ALA A 1 99 ? -14.231 5.113 7.615 1.00 94.88 99 ALA A O 1
ATOM 757 N N . PRO A 1 100 ? -13.004 3.338 8.224 1.00 96.25 100 PRO A N 1
ATOM 758 C CA . PRO A 1 100 ? -11.881 3.684 7.360 1.00 96.25 100 PRO A CA 1
ATOM 759 C C . PRO A 1 100 ? -12.237 3.700 5.864 1.00 96.25 100 PRO A C 1
ATOM 761 O O . PRO A 1 100 ? -11.535 4.336 5.085 1.00 96.25 100 PRO A O 1
ATOM 764 N N . ALA A 1 101 ? -13.324 3.046 5.439 1.00 96.50 101 ALA A N 1
ATOM 765 C CA . ALA A 1 101 ? -13.799 3.073 4.056 1.00 96.50 101 ALA A CA 1
ATOM 766 C C . ALA A 1 101 ? -14.827 4.185 3.761 1.00 96.50 101 ALA A C 1
ATOM 768 O O . ALA A 1 101 ? -15.343 4.240 2.644 1.00 96.50 101 ALA A O 1
ATOM 769 N N . ALA A 1 102 ? -15.116 5.083 4.715 1.00 94.50 102 ALA A N 1
ATOM 770 C CA . ALA A 1 102 ? -16.210 6.055 4.604 1.00 94.50 102 ALA A CA 1
ATOM 771 C C . ALA A 1 102 ? -16.140 6.962 3.368 1.00 94.50 102 ALA A C 1
ATOM 773 O O . ALA A 1 102 ? -17.172 7.348 2.823 1.00 94.50 102 ALA A O 1
ATOM 774 N N . ALA A 1 103 ? -14.936 7.251 2.870 1.00 93.69 103 ALA A N 1
ATOM 775 C CA . ALA A 1 103 ? -14.763 8.067 1.671 1.00 93.69 103 ALA A CA 1
ATOM 776 C C . ALA A 1 103 ? -15.315 7.408 0.387 1.00 93.69 103 ALA A C 1
ATOM 778 O O . ALA A 1 103 ? -15.462 8.090 -0.621 1.00 93.69 103 ALA A O 1
ATOM 779 N N . TYR A 1 104 ? -15.618 6.104 0.410 1.00 95.12 104 TYR A N 1
ATOM 780 C CA . TYR A 1 104 ? -16.196 5.354 -0.711 1.00 95.12 104 TYR A CA 1
ATOM 781 C C . TYR A 1 104 ? -17.686 5.022 -0.532 1.00 95.12 104 TYR A C 1
ATOM 783 O O . TYR A 1 104 ? -18.222 4.217 -1.296 1.00 95.12 104 TYR A O 1
ATOM 791 N N . TYR A 1 105 ? -18.362 5.592 0.469 1.00 94.50 105 TYR A N 1
ATOM 792 C CA . TYR A 1 105 ? -19.813 5.444 0.605 1.00 94.50 105 TYR A CA 1
ATOM 793 C C . TYR A 1 105 ? -20.545 6.188 -0.518 1.00 94.50 105 TYR A C 1
ATOM 795 O O . TYR A 1 105 ? -20.100 7.240 -0.981 1.00 94.50 105 TYR A O 1
ATOM 803 N N . GLU A 1 106 ? -21.682 5.652 -0.962 1.00 88.75 106 GLU A N 1
ATOM 804 C CA . GLU A 1 106 ? -22.497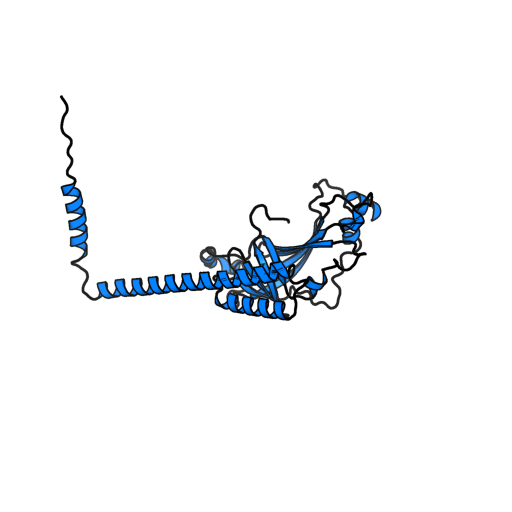 6.311 -1.984 1.00 88.75 106 GLU A CA 1
ATOM 805 C C . GLU A 1 106 ? -23.005 7.677 -1.498 1.00 88.75 106 GLU A C 1
ATOM 807 O O . GLU A 1 106 ? -23.531 7.819 -0.391 1.00 88.75 106 GLU A O 1
ATOM 812 N N . SER A 1 107 ? -22.887 8.700 -2.351 1.00 77.62 107 SER A N 1
ATOM 813 C CA . SER A 1 107 ? -23.204 10.089 -1.993 1.00 77.62 107 SER A CA 1
ATOM 814 C C . SER A 1 107 ? -24.675 10.316 -1.612 1.00 77.62 107 SER A C 1
ATOM 816 O O . SER A 1 107 ? -24.990 11.266 -0.900 1.00 77.62 107 SER A O 1
ATOM 818 N N . SER A 1 108 ? -25.582 9.422 -2.015 1.00 68.25 108 SER A N 1
ATOM 819 C CA . SER A 1 108 ? -26.994 9.428 -1.597 1.00 68.25 108 SER A CA 1
ATOM 820 C C . SER A 1 108 ? -27.179 9.264 -0.081 1.00 68.25 108 SER A C 1
ATOM 822 O O . SER A 1 108 ? -28.236 9.603 0.443 1.00 68.25 108 SER A O 1
ATOM 824 N N . ILE A 1 109 ? -26.152 8.782 0.625 1.00 63.09 109 ILE A N 1
ATOM 825 C CA . ILE A 1 109 ? -26.144 8.532 2.073 1.00 63.09 109 ILE A CA 1
ATOM 826 C C . ILE A 1 109 ? -25.390 9.656 2.827 1.00 63.09 109 ILE A C 1
ATOM 828 O O . ILE A 1 109 ? -25.486 9.779 4.047 1.00 63.09 109 ILE A O 1
ATOM 832 N N . THR A 1 110 ? -24.653 10.523 2.116 1.00 57.44 110 THR A N 1
ATOM 833 C CA . THR A 1 110 ? -23.659 11.437 2.719 1.00 57.44 110 THR A CA 1
ATOM 834 C C . THR A 1 110 ? -24.183 12.738 3.334 1.00 57.44 110 THR A C 1
ATOM 836 O O . THR A 1 110 ? -23.403 13.422 3.992 1.00 57.44 110 THR A O 1
ATOM 839 N N . GLU A 1 111 ? -25.477 13.071 3.240 1.00 57.78 111 GLU A N 1
ATOM 840 C CA . GLU A 1 111 ? -26.010 14.270 3.923 1.00 57.78 111 GLU A CA 1
ATOM 841 C C . GLU A 1 111 ? -25.872 14.193 5.457 1.00 57.78 111 GLU A C 1
ATOM 843 O O . GLU A 1 111 ? -25.811 15.221 6.123 1.00 57.78 111 GLU A O 1
ATOM 848 N N . SER A 1 112 ? -25.746 12.986 6.025 1.00 53.94 112 SER A N 1
ATOM 849 C CA . SER A 1 112 ? -25.454 12.765 7.454 1.00 53.94 112 SER A CA 1
ATOM 850 C C . SER A 1 112 ? -23.984 12.424 7.751 1.00 53.94 112 SER A C 1
ATOM 852 O O . SER A 1 112 ? -23.641 12.181 8.903 1.00 53.94 112 SER A O 1
ATOM 854 N N . ALA A 1 113 ? -23.108 12.384 6.739 1.00 53.41 113 ALA A N 1
ATOM 855 C CA . ALA A 1 113 ? -21.705 11.968 6.878 1.00 53.41 113 ALA A CA 1
ATOM 856 C C . ALA A 1 113 ? -20.709 13.141 6.928 1.00 53.41 113 ALA A C 1
ATOM 858 O O . ALA A 1 113 ? -19.514 12.909 7.096 1.00 53.41 113 ALA A O 1
ATOM 859 N N . ALA A 1 114 ? -21.173 14.390 6.808 1.00 55.59 114 ALA A N 1
ATOM 860 C CA . ALA A 1 114 ? -20.315 15.574 6.909 1.00 55.59 114 ALA A CA 1
ATOM 861 C C . ALA A 1 114 ? -19.589 15.668 8.269 1.00 55.59 114 ALA A C 1
ATOM 863 O O . ALA A 1 114 ? -18.449 16.121 8.316 1.00 55.59 114 ALA A O 1
ATOM 864 N N . ASP A 1 115 ? -20.191 15.145 9.341 1.00 54.59 115 ASP A N 1
ATOM 865 C CA . ASP A 1 115 ? -19.576 15.081 10.675 1.00 54.59 115 ASP A CA 1
ATOM 866 C C . ASP A 1 115 ? -18.519 13.961 10.806 1.00 54.59 115 ASP A C 1
ATOM 868 O O . ASP A 1 115 ? -17.724 13.963 11.741 1.00 54.59 115 ASP A O 1
ATOM 872 N N . ALA A 1 116 ? -18.451 13.015 9.858 1.00 57.34 116 ALA A N 1
ATOM 873 C CA . ALA A 1 116 ? -17.411 11.979 9.817 1.00 57.34 116 ALA A CA 1
ATOM 874 C C . ALA A 1 116 ? -16.098 12.466 9.167 1.00 57.34 116 ALA A C 1
ATOM 876 O O . ALA A 1 116 ? -15.139 11.701 9.068 1.00 57.34 116 ALA A O 1
ATOM 877 N N . ALA A 1 117 ? -16.044 13.723 8.711 1.00 57.97 117 ALA A N 1
ATOM 878 C CA . ALA A 1 117 ? -14.903 14.290 7.994 1.00 57.97 117 ALA A CA 1
ATOM 879 C C . ALA A 1 117 ? -13.730 14.728 8.895 1.00 57.97 117 ALA A C 1
ATOM 881 O O . ALA A 1 117 ? -12.679 15.085 8.368 1.00 57.97 117 ALA A O 1
ATOM 882 N N . GLU A 1 118 ? -13.868 14.701 10.227 1.00 73.31 118 GLU A N 1
ATOM 883 C CA . GLU A 1 118 ? -12.819 15.160 11.162 1.00 73.31 118 GLU A CA 1
ATOM 884 C C . GLU A 1 118 ? -11.713 14.123 11.462 1.00 73.31 118 GLU A C 1
ATOM 886 O O . GLU A 1 118 ? -10.940 14.296 12.402 1.00 73.31 118 GLU A O 1
ATOM 891 N N . GLY A 1 119 ? -11.591 13.050 10.676 1.00 85.12 119 GLY A N 1
ATOM 892 C CA . GLY A 1 119 ? -10.609 11.987 10.915 1.00 85.12 119 GLY A CA 1
ATOM 893 C C . GLY A 1 119 ? -9.735 11.630 9.709 1.00 85.12 119 GLY A C 1
ATOM 894 O O . GLY A 1 119 ? -9.940 12.146 8.605 1.00 85.12 119 GLY A O 1
ATOM 895 N N . PRO A 1 120 ? -8.792 10.689 9.900 1.00 93.31 120 PRO A N 1
ATOM 896 C CA . PRO A 1 120 ? -7.964 10.177 8.821 1.00 93.31 120 PRO A CA 1
ATOM 897 C C . PRO A 1 120 ? -8.808 9.646 7.661 1.00 93.31 120 PRO A C 1
ATOM 899 O O . PRO A 1 120 ? -9.737 8.859 7.843 1.00 93.31 120 PRO A O 1
ATOM 902 N N . THR A 1 121 ? -8.458 10.046 6.440 1.00 94.19 121 THR A N 1
ATOM 903 C CA . THR A 1 121 ? -9.179 9.652 5.222 1.00 94.19 121 THR A CA 1
ATOM 904 C C . THR A 1 121 ? -8.306 8.830 4.284 1.00 94.19 121 THR A C 1
ATOM 906 O O . THR A 1 121 ? -7.108 9.062 4.153 1.00 94.19 121 THR A O 1
ATOM 909 N N . VAL A 1 122 ? -8.896 7.880 3.560 1.00 95.38 122 VAL A N 1
ATOM 910 C CA . VAL A 1 122 ? -8.194 7.116 2.513 1.00 95.38 122 VAL A CA 1
ATOM 911 C C . VAL A 1 122 ? -7.793 7.965 1.310 1.00 95.38 122 VAL A C 1
ATOM 913 O O . VAL A 1 122 ? -6.921 7.538 0.553 1.00 95.38 122 VAL A O 1
ATOM 916 N N . SER A 1 123 ? -8.405 9.136 1.122 1.00 94.81 123 SER A N 1
ATOM 917 C CA . SER A 1 123 ? -8.094 10.051 0.022 1.00 94.81 123 SER A CA 1
ATOM 918 C C . SER A 1 123 ? -6.644 10.526 0.079 1.00 94.81 123 SER A C 1
ATOM 920 O O . SER A 1 123 ? -6.102 10.744 1.160 1.00 94.81 123 SER A O 1
ATOM 922 N N . GLY A 1 124 ? -6.017 10.713 -1.079 1.00 94.94 124 GLY A N 1
ATOM 923 C CA . GLY A 1 124 ? -4.640 11.185 -1.216 1.00 94.94 124 GLY A CA 1
ATOM 924 C C . GLY A 1 124 ? -3.713 10.185 -1.903 1.00 94.94 124 GLY A C 1
ATOM 925 O O . GLY A 1 124 ? -4.142 9.168 -2.454 1.00 94.94 124 GLY A O 1
ATOM 926 N N . LYS A 1 125 ? -2.416 10.501 -1.889 1.00 96.44 125 LYS A N 1
ATOM 927 C CA . LYS A 1 125 ? -1.366 9.705 -2.528 1.00 96.44 125 LYS A CA 1
ATOM 928 C C . LYS A 1 125 ? -0.626 8.864 -1.498 1.00 96.44 125 LYS A C 1
ATOM 930 O O . LYS A 1 125 ? -0.232 9.346 -0.436 1.00 96.44 125 LYS A O 1
ATOM 935 N N . TRP A 1 126 ? -0.420 7.604 -1.842 1.00 97.50 126 TRP A N 1
ATOM 936 C CA . TRP A 1 126 ? 0.123 6.586 -0.958 1.00 97.50 126 TRP A CA 1
ATOM 937 C C . TRP A 1 126 ? 1.284 5.857 -1.628 1.00 97.50 126 TRP A C 1
ATOM 939 O O . TRP A 1 126 ? 1.213 5.520 -2.806 1.00 97.50 126 TRP A O 1
ATOM 949 N N . ASN A 1 127 ? 2.332 5.567 -0.865 1.00 97.31 127 ASN A N 1
ATOM 950 C CA . ASN A 1 127 ? 3.488 4.785 -1.286 1.00 97.31 127 ASN A CA 1
ATOM 951 C C . ASN A 1 127 ? 3.452 3.406 -0.647 1.00 97.31 127 ASN A C 1
ATOM 953 O O . ASN A 1 127 ? 3.398 3.297 0.577 1.00 97.31 127 ASN A O 1
ATOM 957 N N . LEU A 1 128 ? 3.571 2.358 -1.455 1.00 97.75 128 LEU A N 1
ATOM 958 C CA . LEU A 1 128 ? 3.696 0.999 -0.954 1.00 97.75 128 LEU A CA 1
ATOM 959 C C . LEU A 1 128 ? 5.060 0.828 -0.279 1.00 97.75 128 LEU A C 1
ATOM 961 O O . LEU A 1 128 ? 6.102 0.924 -0.933 1.00 97.75 128 LEU A O 1
ATOM 965 N N . ILE A 1 129 ? 5.050 0.537 1.022 1.00 98.00 129 ILE A N 1
ATOM 966 C CA . ILE A 1 129 ? 6.269 0.300 1.804 1.00 98.00 129 ILE A CA 1
ATOM 967 C C . ILE A 1 129 ? 6.478 -1.174 2.144 1.00 98.00 129 ILE A C 1
ATOM 969 O O . ILE A 1 129 ? 7.611 -1.558 2.408 1.00 98.00 129 ILE A O 1
ATOM 973 N N . PHE A 1 130 ? 5.435 -2.008 2.116 1.00 98.50 130 PHE A N 1
ATOM 974 C CA . PHE A 1 130 ? 5.543 -3.458 2.297 1.00 98.50 130 PHE A CA 1
ATOM 975 C C . PHE A 1 130 ? 4.340 -4.190 1.696 1.00 98.50 130 PHE A C 1
ATOM 977 O O . PHE A 1 130 ? 3.205 -3.751 1.864 1.00 98.50 130 PHE A O 1
ATOM 984 N N . THR A 1 131 ? 4.570 -5.342 1.067 1.00 98.19 131 THR A N 1
ATOM 985 C CA . THR A 1 131 ? 3.521 -6.319 0.761 1.00 98.19 131 THR A CA 1
ATOM 986 C C . THR A 1 131 ? 4.068 -7.743 0.760 1.00 98.19 131 THR A C 1
ATOM 988 O O . THR A 1 131 ? 5.243 -7.965 0.475 1.00 98.19 131 THR A O 1
ATOM 991 N N . ASP A 1 132 ? 3.220 -8.722 1.070 1.00 97.50 132 ASP A N 1
ATOM 992 C CA . ASP A 1 132 ? 3.518 -10.145 0.884 1.00 97.50 132 ASP A CA 1
ATOM 993 C C . ASP A 1 132 ? 2.823 -10.753 -0.349 1.00 97.50 132 ASP A C 1
ATOM 995 O O . ASP A 1 132 ? 2.942 -11.963 -0.573 1.00 97.50 132 ASP A O 1
ATOM 999 N N . ALA A 1 133 ? 2.154 -9.925 -1.160 1.00 95.44 133 ALA A N 1
ATOM 1000 C CA . ALA A 1 133 ? 1.423 -10.352 -2.344 1.00 95.44 133 ALA A CA 1
ATOM 1001 C C . ALA A 1 133 ? 2.385 -10.827 -3.460 1.00 95.44 133 ALA A C 1
ATOM 1003 O O . ALA A 1 133 ? 3.334 -10.114 -3.816 1.00 95.44 133 ALA A O 1
ATOM 1004 N N . PRO A 1 134 ? 2.211 -12.048 -4.002 1.00 92.94 134 PRO A N 1
ATOM 1005 C CA . PRO A 1 134 ? 3.128 -12.639 -4.978 1.00 92.94 134 PRO A CA 1
ATOM 1006 C C . PRO A 1 134 ? 3.097 -11.932 -6.335 1.00 92.94 134 PRO A C 1
ATOM 1008 O O . PRO A 1 134 ? 4.131 -11.810 -6.982 1.00 92.94 134 PRO A O 1
ATOM 1011 N N . ASP A 1 135 ? 1.938 -11.436 -6.754 1.00 88.88 135 ASP A N 1
ATOM 1012 C CA . ASP A 1 135 ? 1.761 -10.665 -7.984 1.00 88.88 135 ASP A CA 1
ATOM 1013 C C . ASP A 1 135 ? 2.607 -9.387 -7.972 1.00 88.88 135 ASP A C 1
ATOM 1015 O O . ASP A 1 135 ? 3.310 -9.122 -8.940 1.00 88.88 135 ASP A O 1
ATOM 1019 N N . ILE A 1 136 ? 2.647 -8.665 -6.850 1.00 91.88 136 ILE A N 1
ATOM 1020 C CA . ILE A 1 136 ? 3.506 -7.488 -6.694 1.00 91.88 136 ILE A CA 1
ATOM 1021 C C . ILE A 1 136 ? 4.965 -7.880 -6.476 1.00 91.88 136 ILE A C 1
ATOM 1023 O O . ILE A 1 136 ? 5.843 -7.340 -7.141 1.00 91.88 136 ILE A O 1
ATOM 1027 N N . THR A 1 137 ? 5.253 -8.827 -5.578 1.00 92.19 137 THR A N 1
ATOM 1028 C CA . THR A 1 137 ? 6.644 -9.215 -5.267 1.00 92.19 137 THR A CA 1
ATOM 1029 C C . THR A 1 137 ? 7.361 -9.909 -6.430 1.00 92.19 137 THR A C 1
ATOM 1031 O O . THR A 1 137 ? 8.588 -9.904 -6.481 1.00 92.19 137 THR A O 1
ATOM 1034 N N . SER A 1 138 ? 6.625 -10.449 -7.404 1.00 90.25 138 SER A N 1
ATOM 1035 C CA . SER A 1 138 ? 7.191 -10.997 -8.643 1.00 90.25 138 SER A CA 1
ATOM 1036 C C . SER A 1 138 ? 7.601 -9.937 -9.672 1.00 90.25 138 SER A C 1
ATOM 1038 O O . SER A 1 138 ? 8.335 -10.260 -10.603 1.00 90.25 138 SER A O 1
ATOM 1040 N N . LEU A 1 139 ? 7.185 -8.673 -9.496 1.00 88.94 139 LEU A N 1
ATOM 1041 C CA . LEU A 1 139 ? 7.561 -7.566 -10.385 1.00 88.94 139 LEU A CA 1
ATOM 1042 C C . LEU A 1 139 ? 9.038 -7.173 -10.268 1.00 88.94 139 LEU A C 1
ATOM 1044 O O . LEU A 1 139 ? 9.533 -6.417 -11.104 1.00 88.94 139 LEU A O 1
ATOM 1048 N N . ASP A 1 140 ? 9.744 -7.637 -9.233 1.00 87.19 140 ASP A N 1
ATOM 1049 C CA . ASP A 1 140 ? 11.167 -7.355 -9.077 1.00 87.19 140 ASP A CA 1
ATOM 1050 C C . ASP A 1 140 ? 11.992 -8.113 -10.118 1.00 87.19 140 ASP A C 1
ATOM 1052 O O . ASP A 1 140 ? 12.392 -9.267 -9.955 1.00 87.19 140 ASP A O 1
ATOM 1056 N N . THR A 1 141 ? 12.275 -7.406 -11.204 1.00 82.94 141 THR A N 1
ATOM 1057 C CA . THR A 1 141 ? 13.126 -7.864 -12.295 1.00 82.94 141 THR A CA 1
ATOM 1058 C C . THR A 1 141 ? 14.604 -7.562 -12.066 1.00 82.94 141 THR A C 1
ATOM 1060 O O . THR A 1 141 ? 15.404 -7.824 -12.960 1.00 82.94 141 THR A O 1
ATOM 1063 N N . SER A 1 142 ? 15.019 -7.070 -10.888 1.00 79.75 142 SER A N 1
ATOM 1064 C CA . SER A 1 142 ? 16.426 -6.727 -10.604 1.00 79.75 142 SER A CA 1
ATOM 1065 C C . SER A 1 142 ? 17.397 -7.898 -10.793 1.00 79.75 142 SER A C 1
ATOM 1067 O O . SER A 1 142 ? 18.582 -7.691 -11.050 1.00 79.75 142 SER A O 1
ATOM 1069 N N . ARG A 1 143 ? 16.901 -9.138 -10.711 1.00 79.81 143 ARG A N 1
ATOM 1070 C CA . ARG A 1 143 ? 17.679 -10.362 -10.955 1.00 79.81 143 ARG A CA 1
ATOM 1071 C C . ARG A 1 143 ? 17.800 -10.740 -12.432 1.00 79.81 143 ARG A C 1
ATOM 1073 O O . ARG A 1 143 ? 18.578 -11.633 -12.756 1.00 79.81 143 ARG A O 1
ATOM 1080 N N . ASN A 1 144 ? 17.036 -10.104 -13.318 1.00 81.88 144 ASN A N 1
ATOM 1081 C CA . ASN A 1 144 ? 17.075 -10.351 -14.752 1.00 81.88 144 ASN A CA 1
ATOM 1082 C C . ASN A 1 144 ? 17.931 -9.274 -15.450 1.00 81.88 144 ASN A C 1
ATOM 1084 O O . ASN A 1 144 ? 17.451 -8.156 -15.654 1.00 81.88 144 ASN A O 1
ATOM 1088 N N . PRO A 1 145 ? 19.169 -9.593 -15.877 1.00 74.88 145 PRO A N 1
ATOM 1089 C CA . PRO A 1 145 ? 20.048 -8.626 -16.538 1.00 74.88 145 PRO A CA 1
ATOM 1090 C C . PRO A 1 145 ? 19.518 -8.165 -17.904 1.00 74.88 145 PRO A C 1
ATOM 1092 O O . PRO A 1 145 ? 19.970 -7.146 -18.417 1.00 74.88 145 PRO A O 1
ATOM 1095 N N . PHE A 1 146 ? 18.551 -8.885 -18.480 1.00 76.06 146 PHE A N 1
ATOM 1096 C CA . PHE A 1 146 ? 17.911 -8.553 -19.752 1.00 76.06 146 PHE A CA 1
ATOM 1097 C C . PHE A 1 146 ? 16.565 -7.843 -19.578 1.00 76.06 146 PHE A C 1
ATOM 1099 O O . PHE A 1 146 ? 15.828 -7.685 -20.551 1.00 76.06 146 PHE A O 1
ATOM 1106 N N . SER A 1 147 ? 16.214 -7.423 -18.356 1.00 82.50 147 SER A N 1
ATOM 1107 C CA . SER A 1 147 ? 14.990 -6.654 -18.146 1.00 82.50 147 SER A CA 1
ATOM 1108 C C . SER A 1 147 ? 15.060 -5.328 -18.904 1.00 82.50 147 SER A C 1
ATOM 1110 O O . SER A 1 147 ? 16.026 -4.570 -18.787 1.00 82.50 147 SER A O 1
ATOM 1112 N N . THR A 1 148 ? 14.015 -5.043 -19.675 1.00 79.50 148 THR A N 1
ATOM 1113 C CA . THR A 1 148 ? 13.871 -3.820 -20.479 1.00 79.50 148 THR A CA 1
ATOM 1114 C C . THR A 1 148 ? 13.455 -2.607 -19.647 1.00 79.50 148 THR A C 1
ATOM 1116 O O . THR A 1 148 ? 13.554 -1.478 -20.121 1.00 79.50 148 THR A O 1
ATOM 1119 N N . ALA A 1 149 ? 13.022 -2.830 -18.404 1.00 86.19 149 ALA A N 1
ATOM 1120 C CA . ALA A 1 149 ? 12.696 -1.802 -17.425 1.00 86.19 149 ALA A CA 1
ATOM 1121 C C . ALA A 1 149 ? 13.094 -2.256 -16.014 1.00 86.19 149 ALA A C 1
ATOM 1123 O O . ALA A 1 149 ? 13.072 -3.449 -15.699 1.00 86.19 149 ALA A O 1
ATOM 1124 N N . THR A 1 150 ? 13.428 -1.298 -15.158 1.00 90.38 150 THR A N 1
ATOM 1125 C CA . THR A 1 150 ? 13.645 -1.519 -13.727 1.00 90.38 150 THR A CA 1
ATOM 1126 C C . THR A 1 150 ? 12.427 -1.034 -12.965 1.00 90.38 150 THR A C 1
ATOM 1128 O O . THR A 1 150 ? 11.946 0.076 -13.192 1.00 90.38 150 THR A O 1
ATOM 1131 N N . LEU A 1 151 ? 11.940 -1.840 -12.028 1.00 92.56 151 LEU A N 1
ATOM 1132 C CA . LEU A 1 151 ? 10.852 -1.436 -11.151 1.00 92.56 151 LEU A CA 1
ATOM 1133 C C . LEU A 1 151 ? 11.282 -0.263 -10.251 1.00 92.56 151 LEU A C 1
ATOM 1135 O O . LEU A 1 151 ? 12.249 -0.359 -9.492 1.00 92.56 151 LEU A O 1
ATOM 1139 N N . GLY A 1 152 ? 10.559 0.850 -10.332 1.00 94.12 152 GLY A N 1
ATOM 1140 C CA . GLY A 1 152 ? 10.728 2.017 -9.475 1.00 94.12 152 GLY A CA 1
ATOM 1141 C C . GLY A 1 152 ? 9.830 1.943 -8.241 1.00 94.12 152 GLY A C 1
ATOM 1142 O O . GLY A 1 152 ? 9.827 0.951 -7.508 1.00 94.12 152 GLY A O 1
ATOM 1143 N N . ARG A 1 153 ? 9.103 3.025 -7.960 1.00 94.75 153 ARG A N 1
ATOM 1144 C CA . ARG A 1 153 ? 8.101 3.122 -6.891 1.00 94.75 153 ARG A CA 1
ATOM 1145 C C . ARG A 1 153 ? 6.796 2.408 -7.254 1.00 94.75 153 ARG A C 1
ATOM 1147 O O . ARG A 1 153 ? 6.468 2.227 -8.419 1.00 94.75 153 ARG A O 1
ATOM 1154 N N . ILE A 1 154 ? 6.064 1.996 -6.224 1.00 95.88 154 ILE A N 1
ATOM 1155 C CA . ILE A 1 154 ? 4.696 1.485 -6.335 1.00 95.88 154 ILE A CA 1
ATOM 1156 C C . ILE A 1 154 ? 3.868 2.297 -5.349 1.00 95.88 154 ILE A C 1
ATOM 1158 O O . ILE A 1 154 ? 4.316 2.537 -4.226 1.00 95.88 154 ILE A O 1
ATOM 1162 N N . GLY A 1 155 ? 2.695 2.740 -5.769 1.00 96.38 155 GLY A N 1
ATOM 1163 C CA . GLY A 1 155 ? 1.830 3.575 -4.956 1.00 96.38 155 GLY A CA 1
ATOM 1164 C C . GLY A 1 155 ? 0.372 3.486 -5.369 1.00 96.38 155 GLY A C 1
ATOM 1165 O O . GLY A 1 155 ? 0.001 2.732 -6.269 1.00 96.38 155 GLY A O 1
ATOM 1166 N N . GLN A 1 156 ? -0.462 4.250 -4.677 1.00 96.38 156 GLN A N 1
ATOM 1167 C CA . GLN A 1 156 ? -1.889 4.342 -4.938 1.00 96.38 156 GLN A CA 1
ATOM 1168 C C . GLN A 1 156 ? -2.334 5.802 -4.838 1.00 96.38 156 GLN A C 1
ATOM 1170 O O . GLN A 1 156 ? -2.047 6.478 -3.852 1.00 96.38 156 GLN A O 1
ATOM 1175 N N . GLU A 1 157 ? -3.057 6.277 -5.842 1.00 96.12 157 GLU A N 1
ATOM 1176 C CA . GLU A 1 157 ? -3.775 7.549 -5.819 1.00 96.12 157 GLU A CA 1
ATOM 1177 C C . GLU A 1 157 ? -5.234 7.262 -5.481 1.00 96.12 157 GLU A C 1
ATOM 1179 O O . GLU A 1 157 ? -5.908 6.534 -6.206 1.00 96.12 157 GLU A O 1
ATOM 1184 N N . CYS A 1 158 ? -5.721 7.786 -4.365 1.00 96.44 158 CYS A N 1
ATOM 1185 C CA . CYS A 1 158 ? -7.103 7.612 -3.940 1.00 96.44 158 CYS A CA 1
ATOM 1186 C C . CYS A 1 158 ? -7.816 8.956 -4.073 1.00 96.44 158 CYS A C 1
ATOM 1188 O O . CYS A 1 158 ? -7.580 9.868 -3.284 1.00 96.44 158 CYS A O 1
ATOM 1190 N N . ASN A 1 159 ? -8.679 9.069 -5.077 1.00 95.38 159 ASN A N 1
ATOM 1191 C CA . ASN A 1 159 ? -9.552 10.214 -5.299 1.00 95.38 159 ASN A CA 1
ATOM 1192 C C . ASN A 1 159 ? -10.981 9.675 -5.457 1.00 95.38 159 ASN A C 1
ATOM 1194 O O . ASN A 1 159 ? -11.404 9.422 -6.591 1.00 95.38 159 ASN A O 1
ATOM 1198 N N . PRO A 1 160 ? -11.676 9.387 -4.338 1.00 94.00 160 PRO A N 1
ATOM 1199 C CA . PRO A 1 160 ? -12.965 8.712 -4.361 1.00 94.00 160 PRO A CA 1
ATOM 1200 C C . PRO A 1 160 ? -13.945 9.323 -5.379 1.00 94.00 160 PRO A C 1
ATOM 1202 O O . PRO A 1 160 ? -14.053 10.546 -5.468 1.00 94.00 160 PRO A O 1
ATOM 1205 N N . PRO A 1 161 ? -14.642 8.487 -6.171 1.00 94.94 161 PRO A N 1
ATOM 1206 C CA . PRO A 1 161 ? -14.714 7.028 -6.050 1.00 94.94 161 PRO A CA 1
ATOM 1207 C C . PRO A 1 161 ? -13.577 6.278 -6.767 1.00 94.94 161 PRO A C 1
ATOM 1209 O O . PRO A 1 161 ? -13.618 5.058 -6.864 1.00 94.94 161 PRO A O 1
ATOM 1212 N N . TYR A 1 162 ? -12.567 6.959 -7.306 1.00 95.19 162 TYR A N 1
ATOM 1213 C CA . TYR A 1 162 ? -11.504 6.322 -8.080 1.00 95.19 162 TYR A CA 1
ATOM 1214 C C . TYR A 1 162 ? -10.274 5.987 -7.235 1.00 95.19 162 TYR A C 1
ATOM 1216 O O . TYR A 1 162 ? -9.799 6.784 -6.424 1.00 95.19 162 TYR A O 1
ATOM 1224 N N . VAL A 1 163 ? -9.702 4.813 -7.494 1.00 95.62 163 VAL A N 1
ATOM 1225 C CA . VAL A 1 163 ? -8.397 4.395 -6.978 1.00 95.62 163 VAL A CA 1
ATOM 1226 C C . VAL A 1 163 ? -7.505 4.026 -8.154 1.00 95.62 163 VAL A C 1
ATOM 1228 O O . VAL A 1 163 ? -7.830 3.119 -8.926 1.00 95.62 163 VAL A O 1
ATOM 1231 N N . LYS A 1 164 ? -6.370 4.713 -8.292 1.00 95.19 164 LYS A N 1
ATOM 1232 C CA . LYS A 1 164 ? -5.345 4.408 -9.292 1.00 95.19 164 LYS A CA 1
ATOM 1233 C C . LYS A 1 164 ? -4.183 3.688 -8.624 1.00 95.19 164 LYS A C 1
ATOM 1235 O O . LYS A 1 164 ? -3.516 4.252 -7.764 1.00 95.19 164 LYS A O 1
ATOM 1240 N N . ASN A 1 165 ? -3.916 2.451 -9.024 1.00 94.38 165 ASN A N 1
ATOM 1241 C CA . ASN A 1 165 ? -2.720 1.720 -8.608 1.00 94.38 165 ASN A CA 1
ATOM 1242 C C . ASN A 1 165 ? -1.584 2.083 -9.559 1.00 94.38 165 ASN A C 1
ATOM 1244 O O . ASN A 1 165 ? -1.699 1.816 -10.752 1.00 94.38 165 ASN A O 1
ATOM 1248 N N . VAL A 1 166 ? -0.525 2.704 -9.050 1.00 95.38 166 VAL A N 1
ATOM 1249 C CA . VAL A 1 166 ? 0.543 3.307 -9.854 1.00 95.38 166 VAL A CA 1
ATOM 1250 C C . VAL A 1 166 ? 1.826 2.501 -9.699 1.00 95.38 166 VAL A C 1
ATOM 1252 O O . VAL A 1 166 ? 2.323 2.316 -8.588 1.00 95.38 166 VAL A O 1
ATOM 1255 N N . ILE A 1 167 ? 2.386 2.052 -10.818 1.00 94.56 167 ILE A N 1
ATOM 1256 C CA . ILE A 1 167 ? 3.692 1.397 -10.890 1.00 94.56 167 ILE A CA 1
ATOM 1257 C C . ILE A 1 167 ? 4.627 2.281 -11.712 1.00 94.56 167 ILE A C 1
ATOM 1259 O O . ILE A 1 167 ? 4.330 2.627 -12.855 1.00 94.56 167 ILE A O 1
ATOM 1263 N N . GLU A 1 168 ? 5.765 2.641 -11.128 1.00 93.94 168 GLU A N 1
ATOM 1264 C CA . GLU A 1 168 ? 6.849 3.327 -11.821 1.00 93.94 168 GLU A CA 1
ATOM 1265 C C . GLU A 1 168 ? 7.740 2.307 -12.524 1.00 93.94 168 GLU A C 1
ATOM 1267 O O . GLU A 1 168 ? 8.323 1.427 -11.888 1.00 93.94 168 GLU A O 1
ATOM 1272 N N . TRP A 1 169 ? 7.936 2.489 -13.818 1.00 92.06 169 TRP A N 1
ATOM 1273 C CA . TRP A 1 169 ? 8.940 1.780 -14.592 1.00 92.06 169 TRP A CA 1
ATOM 1274 C C . TRP A 1 169 ? 10.055 2.746 -14.948 1.00 92.06 169 TRP A C 1
ATOM 1276 O O . TRP A 1 169 ? 9.821 3.766 -15.590 1.00 92.06 169 TRP A O 1
ATOM 1286 N N . LYS A 1 170 ? 11.274 2.436 -14.519 1.00 91.12 170 LYS A N 1
ATOM 1287 C CA . LYS A 1 170 ? 12.474 3.226 -14.789 1.00 91.12 170 LYS A CA 1
ATOM 1288 C C . LYS A 1 170 ? 13.303 2.582 -15.885 1.00 91.12 170 LYS A C 1
ATOM 1290 O O . LYS A 1 170 ? 13.258 1.368 -16.097 1.00 91.12 170 LYS A O 1
ATOM 1295 N N . ARG A 1 171 ? 14.117 3.400 -16.544 1.00 87.44 171 ARG A N 1
ATOM 1296 C CA . ARG A 1 171 ? 15.153 2.918 -17.457 1.00 87.44 171 ARG A CA 1
ATOM 1297 C C . ARG A 1 171 ? 16.108 1.955 -16.730 1.00 87.44 171 ARG A C 1
ATOM 1299 O O . ARG A 1 171 ? 16.539 2.262 -15.615 1.00 87.44 171 ARG A O 1
ATOM 1306 N N . PRO A 1 172 ? 16.469 0.808 -17.331 1.00 85.44 172 PRO A N 1
ATOM 1307 C CA . PRO A 1 172 ? 17.463 -0.070 -16.738 1.00 85.44 172 PRO A CA 1
ATOM 1308 C C . PRO A 1 172 ? 18.863 0.546 -16.841 1.00 85.44 172 PRO A C 1
ATOM 1310 O O . PRO A 1 172 ? 19.184 1.238 -17.807 1.00 85.44 172 PRO A O 1
ATOM 1313 N N . SER A 1 173 ? 19.722 0.279 -15.855 1.00 85.06 173 SER A N 1
ATOM 1314 C CA . SER A 1 173 ? 21.056 0.895 -15.769 1.00 85.06 173 SER A CA 1
ATOM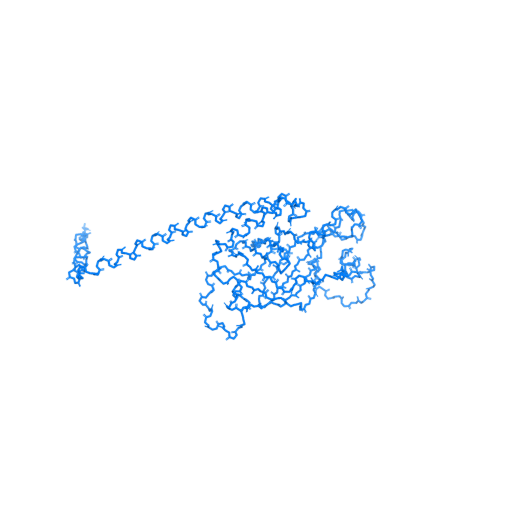 1315 C C . SER A 1 173 ? 21.961 0.539 -16.952 1.00 85.06 173 SER A C 1
ATOM 1317 O O . SER A 1 173 ? 22.730 1.381 -17.410 1.00 85.06 173 SER A O 1
ATOM 1319 N N . TRP A 1 174 ? 21.833 -0.673 -17.504 1.00 83.62 174 TRP A N 1
ATOM 1320 C CA . TRP A 1 174 ? 22.608 -1.117 -18.670 1.00 83.62 174 TRP A CA 1
ATOM 1321 C C . TRP A 1 174 ? 22.303 -0.301 -19.935 1.00 83.62 174 TRP A C 1
ATOM 1323 O O . TRP A 1 174 ? 23.170 -0.162 -20.797 1.00 83.62 174 TRP A O 1
ATOM 1333 N N . ALA A 1 175 ? 21.101 0.278 -20.040 1.00 84.06 175 ALA A N 1
ATOM 1334 C CA . ALA A 1 175 ? 20.714 1.098 -21.183 1.00 84.06 175 ALA A CA 1
ATOM 1335 C C . ALA A 1 175 ? 21.361 2.493 -21.154 1.00 84.06 175 ALA A C 1
ATOM 1337 O O . ALA A 1 175 ? 21.259 3.210 -22.143 1.00 84.06 175 ALA A O 1
ATOM 1338 N N . GLY A 1 176 ? 22.079 2.847 -20.076 1.00 81.75 176 GLY A N 1
ATOM 1339 C CA . GLY A 1 176 ? 22.818 4.103 -19.899 1.00 81.75 176 GLY A CA 1
ATOM 1340 C C . GLY A 1 176 ? 23.631 4.553 -21.109 1.00 81.75 176 GLY A C 1
ATOM 1341 O O . GLY A 1 176 ? 23.606 5.725 -21.472 1.00 81.75 176 GLY A O 1
ATOM 1342 N N . ASN A 1 177 ? 24.301 3.600 -21.754 1.00 80.75 177 ASN A N 1
ATOM 1343 C CA . ASN A 1 177 ? 25.249 3.858 -22.836 1.00 80.75 177 ASN A CA 1
ATOM 1344 C C . ASN A 1 177 ? 24.615 3.838 -24.234 1.00 80.75 177 ASN A C 1
ATOM 1346 O O . ASN A 1 177 ? 25.323 3.998 -25.227 1.00 80.75 177 ASN A O 1
ATOM 1350 N N . LEU A 1 178 ? 23.306 3.590 -24.341 1.00 79.75 178 LEU A N 1
ATOM 1351 C CA . LEU A 1 178 ? 22.638 3.540 -25.635 1.00 79.75 178 LEU A CA 1
ATOM 1352 C C . LEU A 1 178 ? 22.194 4.947 -26.067 1.00 79.75 178 LEU 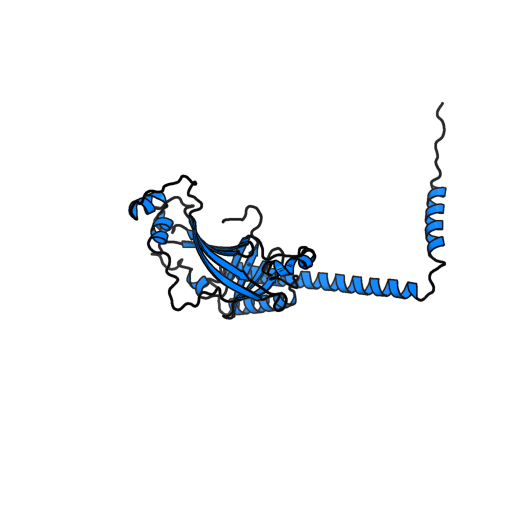A C 1
ATOM 1354 O O . LEU A 1 178 ? 21.513 5.623 -25.288 1.00 79.75 178 LEU A O 1
ATOM 1358 N N . PRO A 1 179 ? 22.484 5.357 -27.319 1.00 67.25 179 PRO A N 1
ATOM 1359 C CA . PRO A 1 179 ? 22.210 6.708 -27.826 1.00 67.25 179 PRO A CA 1
ATOM 1360 C C . PRO A 1 179 ? 20.716 7.078 -27.907 1.00 67.25 179 PRO A C 1
ATOM 1362 O O . PRO A 1 179 ? 20.398 8.238 -28.131 1.00 67.25 179 PRO A O 1
ATOM 1365 N N . PHE A 1 180 ? 19.803 6.122 -27.685 1.00 69.38 180 PHE A N 1
ATOM 1366 C CA . PHE A 1 180 ? 18.341 6.294 -27.774 1.00 69.38 180 PHE A CA 1
ATOM 1367 C C . PHE A 1 180 ? 17.601 5.855 -26.500 1.00 69.38 180 PHE A C 1
ATOM 1369 O O . PHE A 1 180 ? 16.436 5.465 -26.535 1.00 69.38 180 PHE A O 1
ATOM 1376 N N . SER A 1 181 ? 18.288 5.822 -25.360 1.00 66.94 181 SER A N 1
ATOM 1377 C CA . SER A 1 181 ? 17.732 5.246 -24.129 1.00 66.94 181 SER A CA 1
ATOM 1378 C C . SER A 1 181 ? 16.910 6.216 -23.274 1.00 66.94 181 SER A C 1
ATOM 1380 O O . SER A 1 181 ? 16.274 5.771 -22.319 1.00 66.94 181 SER A O 1
ATOM 1382 N N . GLY A 1 182 ? 16.889 7.504 -23.628 1.00 72.19 182 GLY A N 1
ATOM 1383 C CA . GLY A 1 182 ? 16.310 8.576 -22.815 1.00 72.19 182 GLY A CA 1
ATOM 1384 C C . GLY A 1 182 ? 17.266 9.088 -21.728 1.00 72.19 182 GLY A C 1
ATOM 1385 O O . GLY A 1 182 ? 18.397 8.618 -21.596 1.00 72.19 182 GLY A O 1
ATOM 1386 N N . SER A 1 183 ? 16.810 10.075 -20.954 1.00 79.62 183 SER A N 1
ATOM 1387 C CA . SER A 1 183 ? 17.528 10.607 -19.785 1.00 79.62 183 SER A CA 1
ATOM 1388 C C . SER A 1 183 ? 17.620 9.587 -18.640 1.00 79.62 183 SER A C 1
ATOM 1390 O O . SER A 1 183 ? 16.862 8.616 -18.590 1.00 79.62 183 SER A O 1
ATOM 1392 N N . GLU A 1 184 ? 18.518 9.814 -17.676 1.00 78.19 184 GLU A N 1
ATOM 1393 C CA . GLU A 1 184 ? 18.595 8.979 -16.462 1.00 78.19 184 GLU A CA 1
ATOM 1394 C C . GLU A 1 184 ? 17.289 8.992 -15.653 1.00 78.19 184 GLU A C 1
ATOM 1396 O O . GLU A 1 184 ? 16.925 7.980 -15.054 1.00 78.19 184 GLU A O 1
ATOM 1401 N N . ASP A 1 185 ? 16.544 10.095 -15.734 1.00 82.25 185 ASP A N 1
ATOM 1402 C CA . ASP A 1 185 ? 15.243 10.286 -15.091 1.00 82.25 185 ASP A CA 1
ATOM 1403 C C . ASP A 1 185 ? 14.063 9.758 -15.922 1.00 82.25 185 ASP A C 1
ATOM 1405 O O . ASP A 1 185 ? 12.901 9.961 -15.560 1.00 82.25 185 ASP A O 1
ATOM 1409 N N . SER A 1 186 ? 14.330 9.080 -17.044 1.00 84.88 186 SER A N 1
ATOM 1410 C CA . SER A 1 186 ? 13.280 8.508 -17.888 1.00 84.88 186 SER A CA 1
ATOM 1411 C C . SER A 1 186 ? 12.501 7.439 -17.134 1.00 84.88 186 SER A C 1
ATOM 1413 O O . SER A 1 186 ? 13.033 6.392 -16.739 1.00 84.88 186 SER A O 1
ATOM 1415 N N . ARG A 1 187 ? 11.209 7.713 -16.958 1.00 89.62 187 ARG A N 1
ATOM 1416 C CA . ARG A 1 187 ? 10.267 6.835 -16.279 1.00 89.62 187 ARG A CA 1
ATOM 1417 C C . ARG A 1 187 ? 8.921 6.826 -16.983 1.00 89.62 187 ARG A C 1
ATOM 1419 O O . ARG A 1 187 ? 8.557 7.780 -17.658 1.00 89.62 187 ARG A O 1
ATOM 1426 N N . VAL A 1 188 ? 8.175 5.755 -16.770 1.00 89.19 188 VAL A N 1
ATOM 1427 C CA . VAL A 1 188 ? 6.793 5.600 -17.213 1.00 89.19 188 VAL A CA 1
ATOM 1428 C C . VAL A 1 188 ? 5.953 5.191 -16.016 1.00 89.19 188 VAL A C 1
ATOM 1430 O O . VAL A 1 188 ? 6.372 4.359 -15.212 1.00 89.19 188 VAL A O 1
ATOM 1433 N N . LEU A 1 189 ? 4.773 5.780 -15.891 1.00 91.69 189 LEU A N 1
ATOM 1434 C CA . LEU A 1 189 ? 3.787 5.442 -14.881 1.00 91.69 189 LEU A CA 1
ATOM 1435 C C . LEU A 1 189 ? 2.729 4.551 -15.522 1.00 91.69 189 LEU A C 1
ATOM 1437 O O . LEU A 1 189 ? 1.993 4.980 -16.406 1.00 91.69 189 LEU A O 1
ATOM 1441 N N . GLN A 1 190 ? 2.643 3.308 -15.067 1.00 89.75 190 GLN A N 1
ATOM 1442 C CA . GLN A 1 190 ? 1.534 2.421 -15.391 1.00 89.75 190 GLN A CA 1
ATOM 1443 C C . GLN A 1 190 ? 0.483 2.555 -14.291 1.00 89.75 190 GLN A C 1
ATOM 1445 O O . GLN A 1 190 ? 0.751 2.202 -13.142 1.00 89.75 190 GLN A O 1
ATOM 1450 N N . LYS A 1 191 ? -0.707 3.054 -14.632 1.00 91.81 191 LYS A N 1
ATOM 1451 C CA . LYS A 1 191 ? -1.814 3.241 -13.691 1.00 91.81 191 LYS A CA 1
ATOM 1452 C C . LYS A 1 191 ? -2.954 2.281 -14.016 1.00 91.81 191 LYS A C 1
ATOM 1454 O O . LYS A 1 191 ? -3.474 2.270 -15.129 1.00 91.81 191 LYS A O 1
ATOM 1459 N N . VAL A 1 192 ? -3.377 1.489 -13.035 1.00 90.12 192 VAL A N 1
ATOM 1460 C CA . VAL A 1 192 ? -4.615 0.701 -13.114 1.00 90.12 192 VAL A CA 1
ATOM 1461 C C . VAL A 1 192 ? -5.709 1.446 -12.371 1.00 90.12 192 VAL A C 1
ATOM 1463 O O . VAL A 1 192 ? -5.635 1.587 -11.149 1.00 90.12 192 VAL A O 1
ATOM 1466 N N . VAL A 1 193 ? -6.713 1.923 -13.103 1.00 91.25 193 VAL A N 1
ATOM 1467 C CA . VAL A 1 193 ? -7.823 2.708 -12.561 1.00 91.25 193 VAL A CA 1
ATOM 1468 C C . VAL A 1 193 ? -8.954 1.771 -12.165 1.00 91.25 193 VAL A C 1
ATOM 1470 O O . VAL A 1 193 ? -9.433 0.962 -12.964 1.00 91.25 193 VAL A O 1
ATOM 1473 N N . THR A 1 194 ? -9.402 1.902 -10.926 1.00 92.81 194 THR A N 1
ATOM 1474 C CA . THR A 1 194 ? -10.505 1.135 -10.351 1.00 92.81 194 THR A CA 1
ATOM 1475 C C . THR A 1 194 ? -11.548 2.079 -9.772 1.00 92.81 194 THR A C 1
ATOM 1477 O O . THR A 1 194 ? -11.209 3.138 -9.248 1.00 92.81 194 THR A O 1
ATOM 1480 N N . LEU A 1 195 ? -12.815 1.704 -9.898 1.00 94.19 195 LEU A N 1
ATOM 1481 C CA . LEU A 1 195 ? -13.926 2.299 -9.176 1.00 94.19 195 LEU A CA 1
ATOM 1482 C C . LEU A 1 195 ? -14.052 1.575 -7.835 1.00 94.19 195 LEU A C 1
ATOM 1484 O O . LEU A 1 195 ? -14.107 0.346 -7.817 1.00 94.19 195 LEU A O 1
ATOM 1488 N N . ALA A 1 196 ? -14.072 2.331 -6.747 1.00 96.00 196 ALA A N 1
ATOM 1489 C CA . ALA A 1 196 ? -14.192 1.846 -5.386 1.00 96.00 196 ALA A CA 1
ATOM 1490 C C . ALA A 1 196 ? -15.572 2.181 -4.812 1.00 96.00 196 ALA A C 1
ATOM 1492 O O . ALA A 1 196 ? -16.087 3.282 -5.016 1.00 96.00 196 ALA A O 1
ATOM 1493 N N . SER A 1 197 ? -16.141 1.236 -4.073 1.00 96.00 197 SER A N 1
ATOM 1494 C CA . SER A 1 197 ? -17.395 1.397 -3.334 1.00 96.00 197 SER A CA 1
ATOM 1495 C C . SER A 1 197 ? -17.307 0.699 -1.980 1.00 96.00 197 SER A C 1
ATOM 1497 O O . SER A 1 197 ? -16.665 -0.343 -1.861 1.00 96.00 197 SER A O 1
ATOM 1499 N N . ALA A 1 198 ? -17.968 1.253 -0.969 1.00 96.06 198 ALA A N 1
ATOM 1500 C CA . ALA A 1 198 ? -18.098 0.661 0.361 1.00 96.06 198 ALA A CA 1
ATOM 1501 C C . ALA A 1 198 ? -19.498 0.931 0.930 1.00 96.06 198 ALA A C 1
ATOM 1503 O O . ALA A 1 198 ? -20.239 1.755 0.387 1.00 96.06 198 ALA A O 1
ATOM 1504 N N . SER A 1 199 ? -19.861 0.272 2.035 1.00 94.69 199 SER A N 1
ATOM 1505 C CA . SER A 1 199 ? -21.118 0.556 2.737 1.00 94.69 199 SER A CA 1
ATOM 1506 C C . SER A 1 199 ? -20.938 0.667 4.258 1.00 94.69 199 SER A C 1
ATOM 1508 O O . SER A 1 199 ? -20.024 0.048 4.813 1.00 94.69 199 SER A O 1
ATOM 1510 N N . PRO A 1 200 ? -21.806 1.427 4.955 1.00 94.25 200 PRO A N 1
ATOM 1511 C CA . PRO A 1 200 ? -21.733 1.588 6.409 1.00 94.25 200 PRO A CA 1
ATOM 1512 C C . PRO A 1 200 ? -21.872 0.282 7.203 1.00 94.25 200 PRO A C 1
ATOM 1514 O O . PRO A 1 200 ? -21.366 0.188 8.317 1.00 94.25 200 PRO A O 1
ATOM 1517 N N . GLU A 1 201 ? -22.538 -0.737 6.650 1.00 95.75 201 GLU A N 1
ATOM 1518 C CA . GLU A 1 201 ? -22.702 -2.052 7.282 1.00 95.75 201 GLU A CA 1
ATOM 1519 C C . GLU A 1 201 ? -21.391 -2.850 7.345 1.00 95.75 201 GLU A C 1
ATOM 1521 O O . GLU A 1 201 ? -21.256 -3.755 8.172 1.00 95.75 201 GLU A O 1
ATOM 1526 N N . LYS A 1 202 ? -20.433 -2.536 6.464 1.00 96.31 202 LYS A N 1
ATOM 1527 C CA . LYS A 1 202 ? -19.087 -3.122 6.421 1.00 96.31 202 LYS A CA 1
ATOM 1528 C C . LYS A 1 202 ? -18.058 -2.000 6.263 1.00 96.31 202 LYS A C 1
ATOM 1530 O O . LYS A 1 202 ? -17.475 -1.842 5.189 1.00 96.31 202 LYS A O 1
ATOM 1535 N N . PRO A 1 203 ? -17.848 -1.204 7.322 1.00 96.00 203 PRO A N 1
ATOM 1536 C CA . PRO A 1 203 ? -17.186 0.095 7.234 1.00 96.00 203 PRO A CA 1
ATOM 1537 C C . PRO A 1 203 ? -15.677 0.013 6.947 1.00 96.00 203 PRO A C 1
ATOM 1539 O O . PRO A 1 203 ? -15.011 1.029 6.744 1.00 96.00 203 PRO A O 1
ATOM 1542 N N . ASP A 1 204 ? -15.132 -1.197 6.939 1.00 97.50 204 ASP A N 1
ATOM 1543 C CA . ASP A 1 204 ? -13.749 -1.545 6.660 1.00 97.50 204 ASP A CA 1
ATOM 1544 C C . ASP A 1 204 ? -13.559 -2.263 5.317 1.00 97.50 204 ASP A C 1
ATOM 1546 O O . ASP A 1 204 ? -12.421 -2.489 4.913 1.00 97.50 204 ASP A O 1
ATOM 1550 N N . VAL A 1 205 ? -14.627 -2.612 4.598 1.00 97.56 205 VAL A N 1
ATOM 1551 C CA . VAL A 1 205 ? -14.555 -3.364 3.338 1.00 97.56 205 VAL A CA 1
ATOM 1552 C C . VAL A 1 205 ? -14.738 -2.433 2.143 1.00 97.56 205 VAL A C 1
ATOM 1554 O O . VAL A 1 205 ? -15.672 -1.638 2.099 1.00 97.56 205 VAL A O 1
ATOM 1557 N N . VAL A 1 206 ? -13.856 -2.563 1.151 1.00 96.81 206 VAL A N 1
ATOM 1558 C CA . VAL A 1 206 ? -13.914 -1.831 -0.117 1.00 96.81 206 VAL A CA 1
ATOM 1559 C C . VAL A 1 206 ? -13.995 -2.823 -1.267 1.00 96.81 206 VAL A C 1
ATOM 1561 O O . VAL A 1 206 ? -13.110 -3.667 -1.444 1.00 96.81 206 VAL A O 1
ATOM 1564 N N . ASP A 1 207 ? -15.041 -2.683 -2.070 1.00 96.62 207 ASP A N 1
ATOM 1565 C CA . ASP A 1 207 ? -15.197 -3.370 -3.343 1.00 96.62 207 ASP A CA 1
ATOM 1566 C C . ASP A 1 207 ? -14.562 -2.533 -4.451 1.00 96.62 207 ASP A C 1
ATOM 1568 O O . ASP A 1 207 ? -14.730 -1.314 -4.515 1.00 96.62 207 ASP A O 1
ATOM 1572 N N . LEU A 1 208 ? -13.814 -3.194 -5.325 1.00 94.62 208 LEU A N 1
ATOM 1573 C CA . LEU A 1 208 ? -13.136 -2.586 -6.455 1.00 94.62 208 LEU A CA 1
ATOM 1574 C C . LEU A 1 208 ? -13.693 -3.156 -7.765 1.00 94.62 208 LEU A C 1
ATOM 1576 O O . LEU A 1 208 ? -14.050 -4.327 -7.888 1.00 94.62 208 LEU A O 1
ATOM 1580 N N . LYS A 1 209 ? -13.747 -2.306 -8.786 1.00 91.62 209 LYS A N 1
ATOM 1581 C CA . LYS A 1 209 ? -14.086 -2.692 -10.155 1.00 91.62 209 LYS A CA 1
ATOM 1582 C C . LYS A 1 209 ? -13.137 -2.004 -11.118 1.00 91.62 209 LYS A C 1
ATOM 1584 O O . LYS A 1 209 ? -12.992 -0.788 -11.072 1.00 91.62 209 LYS A O 1
ATOM 1589 N N . ILE A 1 210 ? -12.498 -2.755 -12.013 1.00 87.81 210 ILE A N 1
ATOM 1590 C CA . ILE A 1 210 ? -11.608 -2.163 -13.022 1.00 87.81 210 ILE A CA 1
ATOM 1591 C C . ILE A 1 210 ? -12.410 -1.193 -13.895 1.00 87.81 210 ILE A C 1
ATOM 1593 O O . ILE A 1 210 ? -13.431 -1.566 -14.474 1.00 87.81 210 ILE A O 1
ATOM 1597 N N . ALA A 1 211 ? -11.927 0.044 -13.976 1.00 85.31 211 ALA A N 1
ATOM 1598 C CA . ALA A 1 211 ? -12.497 1.111 -14.789 1.00 85.31 211 ALA A CA 1
ATOM 1599 C C . ALA A 1 211 ? -11.621 1.424 -16.013 1.00 85.31 211 ALA A C 1
ATOM 1601 O O . ALA A 1 211 ? -12.150 1.804 -17.054 1.00 85.31 211 ALA A O 1
ATOM 1602 N N . GLY A 1 212 ? -10.300 1.227 -15.924 1.00 83.94 212 GLY A N 1
ATOM 1603 C CA . GLY A 1 212 ? -9.398 1.473 -17.047 1.00 83.94 212 GLY A CA 1
ATOM 1604 C C . GLY A 1 212 ? -7.917 1.250 -16.742 1.00 83.94 212 GLY A C 1
ATOM 1605 O O . GLY A 1 212 ? -7.535 0.855 -15.640 1.00 83.94 212 GLY A O 1
ATOM 1606 N N . LEU A 1 213 ? -7.086 1.517 -17.748 1.00 83.38 213 LEU A N 1
ATOM 1607 C CA . LEU A 1 213 ? -5.625 1.498 -17.685 1.00 83.38 213 LEU A CA 1
ATOM 1608 C C . LEU A 1 213 ? -5.101 2.804 -18.293 1.00 83.38 213 LEU A C 1
ATOM 1610 O O . LEU A 1 213 ? -5.517 3.166 -19.392 1.00 83.38 213 LEU A O 1
ATOM 1614 N N . GLU A 1 214 ? -4.189 3.486 -17.605 1.00 83.88 214 GLU A N 1
ATOM 1615 C CA . GLU A 1 214 ? -3.505 4.686 -18.099 1.00 83.88 214 GLU A CA 1
ATOM 1616 C C . GLU A 1 214 ? -1.995 4.413 -18.143 1.00 83.88 214 GLU A C 1
ATOM 1618 O O . GLU A 1 214 ? -1.435 3.785 -17.240 1.00 83.88 214 GLU A O 1
ATOM 1623 N N . LEU A 1 215 ? -1.330 4.880 -19.197 1.00 83.81 215 LEU A N 1
ATOM 1624 C CA . LEU A 1 215 ? 0.125 4.876 -19.300 1.00 83.81 215 LEU A CA 1
ATOM 1625 C C . LEU A 1 215 ? 0.570 6.324 -19.478 1.00 83.81 215 LEU A C 1
ATOM 1627 O O . LEU A 1 215 ? 0.205 6.959 -20.464 1.00 83.81 215 LEU A O 1
ATOM 1631 N N . GLU A 1 216 ? 1.323 6.844 -18.519 1.00 84.44 216 GLU A N 1
ATOM 1632 C CA . GLU A 1 216 ? 1.717 8.250 -18.477 1.00 84.44 216 GLU A CA 1
ATOM 1633 C C . GLU A 1 216 ? 3.241 8.370 -18.495 1.00 84.44 216 GLU A C 1
ATOM 1635 O O . GLU A 1 216 ? 3.946 7.668 -17.766 1.00 84.44 216 GLU A O 1
ATOM 1640 N N . ASN A 1 217 ? 3.758 9.262 -19.337 1.00 82.88 217 ASN A N 1
ATOM 1641 C CA . ASN A 1 217 ? 5.163 9.642 -19.340 1.00 82.88 217 ASN A CA 1
ATOM 1642 C C . ASN A 1 217 ? 5.286 11.040 -18.714 1.00 82.88 217 ASN A C 1
ATOM 1644 O O . ASN A 1 217 ? 5.048 12.026 -19.408 1.00 82.88 217 ASN A O 1
ATOM 1648 N N . PRO A 1 218 ? 5.656 11.153 -17.427 1.00 78.31 218 PRO A N 1
ATOM 1649 C CA . PRO A 1 218 ? 5.653 12.434 -16.721 1.00 78.31 218 PRO A CA 1
ATOM 1650 C C . PRO A 1 218 ? 6.723 13.415 -17.223 1.00 78.31 218 PRO A C 1
ATOM 1652 O O . PRO A 1 218 ? 6.721 14.568 -16.813 1.00 78.31 218 PRO A O 1
ATOM 1655 N N . ASN A 1 219 ? 7.646 12.967 -18.081 1.00 73.31 219 ASN A N 1
ATOM 1656 C CA . ASN A 1 219 ? 8.689 13.812 -18.665 1.00 73.31 219 ASN A CA 1
ATOM 1657 C C . ASN A 1 219 ? 8.296 14.374 -20.042 1.00 73.31 219 ASN A C 1
ATOM 1659 O O . ASN A 1 219 ? 9.106 15.053 -20.672 1.00 73.31 219 ASN A O 1
ATOM 1663 N N . GLN A 1 220 ? 7.107 14.046 -20.551 1.00 67.50 220 GLN A N 1
ATOM 1664 C CA . GLN A 1 220 ? 6.644 14.536 -21.840 1.00 67.50 220 GLN A CA 1
ATOM 1665 C C . GLN A 1 220 ? 5.892 15.850 -21.626 1.00 67.50 220 GLN A C 1
ATOM 1667 O O . GLN A 1 220 ? 4.753 15.846 -21.170 1.00 67.50 220 GLN A O 1
ATOM 1672 N N . ASP A 1 221 ? 6.541 16.973 -21.946 1.00 58.44 221 ASP A N 1
ATOM 1673 C CA . ASP A 1 221 ? 5.850 18.258 -22.056 1.00 58.44 221 ASP A CA 1
ATOM 1674 C C . ASP A 1 221 ? 4.687 18.098 -23.045 1.00 58.44 221 ASP A C 1
ATOM 1676 O O . ASP A 1 221 ? 4.863 17.527 -24.124 1.00 58.44 221 ASP A O 1
ATOM 1680 N N . ASP A 1 222 ? 3.511 18.599 -22.662 1.00 53.34 222 ASP A N 1
ATOM 1681 C CA . ASP A 1 222 ? 2.180 18.411 -23.269 1.00 53.34 222 ASP A CA 1
ATOM 1682 C C . ASP A 1 222 ? 2.023 18.986 -24.704 1.00 53.34 222 ASP A C 1
ATOM 1684 O O . ASP A 1 222 ? 0.951 19.422 -25.136 1.00 53.34 222 ASP A O 1
ATOM 1688 N N . GLN A 1 223 ? 3.096 19.017 -25.496 1.00 51.41 223 GLN A N 1
ATOM 1689 C CA . GLN A 1 223 ? 3.047 19.352 -26.911 1.00 51.41 223 GLN A CA 1
ATOM 1690 C C . GLN A 1 223 ? 2.477 18.183 -27.722 1.00 51.41 223 GLN A C 1
ATOM 1692 O O . GLN A 1 223 ? 3.191 17.297 -28.198 1.00 51.41 223 GLN A O 1
ATOM 1697 N N . LEU A 1 224 ? 1.151 18.238 -27.892 1.00 52.34 224 LEU A N 1
ATOM 1698 C CA . LEU A 1 224 ? 0.339 17.550 -28.899 1.00 52.34 224 LEU A CA 1
ATOM 1699 C C . LEU A 1 224 ? 1.163 17.014 -30.081 1.00 52.34 224 LEU A C 1
ATOM 1701 O O . LEU A 1 224 ? 1.553 17.754 -30.980 1.00 52.34 224 LEU A O 1
ATOM 1705 N N . SER A 1 225 ? 1.373 15.699 -30.115 1.00 46.59 225 SER A N 1
ATOM 1706 C CA . SER A 1 225 ? 1.946 15.012 -31.275 1.00 46.59 225 SER A CA 1
ATOM 1707 C C . SER A 1 225 ? 1.093 13.811 -31.662 1.00 46.59 225 SER A C 1
ATOM 1709 O O . SER A 1 225 ? 1.459 12.647 -31.483 1.00 46.59 225 SER A O 1
ATOM 1711 N N . THR A 1 226 ? -0.064 14.134 -32.232 1.00 44.59 226 THR A N 1
ATOM 1712 C CA . THR A 1 226 ? -0.904 13.277 -33.068 1.00 44.59 226 THR A CA 1
ATOM 1713 C C . THR A 1 226 ? -0.220 13.028 -34.414 1.00 44.59 226 THR A C 1
ATOM 1715 O O . THR A 1 226 ? -0.599 13.616 -35.415 1.00 44.59 226 THR A O 1
ATOM 1718 N N . ASN A 1 227 ? 0.792 12.157 -34.472 1.00 46.84 227 ASN A N 1
ATOM 1719 C CA . ASN A 1 227 ? 1.231 11.570 -35.743 1.00 46.84 227 ASN A CA 1
ATOM 1720 C C . ASN A 1 227 ? 1.760 10.145 -35.535 1.00 46.84 227 ASN A C 1
ATOM 1722 O O . ASN A 1 227 ? 2.637 9.894 -34.710 1.00 46.84 227 ASN A O 1
ATOM 1726 N N . GLY A 1 228 ? 1.180 9.197 -36.275 1.00 48.06 228 GLY A N 1
ATOM 1727 C CA . GLY A 1 228 ? 1.395 7.753 -36.160 1.00 48.06 228 GLY A CA 1
ATOM 1728 C C . GLY A 1 228 ? 2.749 7.266 -36.682 1.00 48.06 228 GLY A C 1
ATOM 1729 O O . GLY A 1 228 ? 2.797 6.524 -37.658 1.00 48.06 228 GLY A O 1
ATOM 1730 N N . GLY A 1 229 ? 3.842 7.654 -36.023 1.00 52.19 229 GLY A N 1
ATOM 1731 C CA . GLY A 1 229 ? 5.168 7.063 -36.224 1.00 52.19 229 GLY A CA 1
ATOM 1732 C C . GLY A 1 229 ? 5.271 5.648 -35.632 1.00 52.19 229 GLY A C 1
ATOM 1733 O O . GLY A 1 229 ? 4.664 5.354 -34.595 1.00 52.19 229 GLY A O 1
ATOM 1734 N N . GLY A 1 230 ? 6.015 4.765 -36.310 1.00 56.94 230 GLY A N 1
ATOM 1735 C CA . GLY A 1 230 ? 6.291 3.390 -35.875 1.00 56.94 230 GLY A CA 1
ATOM 1736 C C . GLY A 1 230 ? 7.078 3.289 -34.556 1.00 56.94 230 GLY A C 1
ATOM 1737 O O . GLY A 1 230 ? 7.500 4.286 -33.979 1.00 56.94 230 GLY A O 1
ATOM 1738 N N . ILE A 1 231 ? 7.303 2.062 -34.069 1.00 57.88 231 ILE A N 1
ATOM 1739 C CA . ILE A 1 231 ? 7.940 1.790 -32.759 1.00 57.88 231 ILE A CA 1
ATOM 1740 C C . ILE A 1 231 ? 9.295 2.500 -32.617 1.00 57.88 231 ILE A C 1
ATOM 1742 O O . ILE A 1 231 ? 9.581 3.045 -31.558 1.00 57.88 231 ILE A O 1
ATOM 1746 N N . ALA A 1 232 ? 10.095 2.562 -33.686 1.00 58.28 232 ALA A N 1
ATOM 1747 C CA . ALA A 1 232 ? 11.388 3.246 -33.675 1.00 58.28 232 ALA A CA 1
ATOM 1748 C C . ALA A 1 232 ? 11.264 4.753 -33.384 1.00 58.28 232 ALA A C 1
ATOM 1750 O O . ALA A 1 232 ? 11.988 5.262 -32.538 1.00 58.28 232 ALA A O 1
ATOM 1751 N N . SER A 1 233 ? 10.295 5.444 -33.997 1.00 60.84 233 SER A N 1
ATOM 1752 C CA . SER A 1 233 ? 10.061 6.876 -33.747 1.00 60.84 233 SER A CA 1
ATOM 1753 C C . SER A 1 233 ? 9.475 7.131 -32.358 1.00 60.84 233 SER A C 1
ATOM 1755 O O . SER A 1 233 ? 9.727 8.178 -31.773 1.00 60.84 233 SER A O 1
ATOM 1757 N N . ARG A 1 234 ? 8.726 6.173 -31.797 1.00 63.91 234 ARG A N 1
ATOM 1758 C CA . ARG A 1 234 ? 8.228 6.249 -30.413 1.00 63.91 234 ARG A CA 1
ATOM 1759 C C . ARG A 1 234 ? 9.316 5.975 -29.379 1.00 63.91 234 ARG A C 1
ATOM 1761 O O . ARG A 1 234 ? 9.342 6.644 -28.362 1.00 63.91 234 ARG A O 1
ATOM 1768 N N . VAL A 1 235 ? 10.223 5.032 -29.631 1.00 61.41 235 VAL A N 1
ATOM 1769 C CA . VAL A 1 235 ? 11.394 4.789 -28.769 1.00 61.41 235 VAL A CA 1
ATOM 1770 C C . VAL A 1 235 ? 12.334 5.992 -28.787 1.00 61.41 235 VAL A C 1
ATOM 1772 O O . VAL A 1 235 ? 12.839 6.383 -27.741 1.00 61.41 235 VAL A O 1
ATOM 1775 N N . GLU A 1 236 ? 12.538 6.599 -29.955 1.00 62.72 236 GLU A N 1
ATOM 1776 C CA . GLU A 1 236 ? 13.371 7.793 -30.105 1.00 62.72 236 GLU A CA 1
ATOM 1777 C C . GLU A 1 236 ? 12.756 9.020 -29.412 1.00 62.72 236 GLU A C 1
ATOM 1779 O O . GLU A 1 236 ? 13.475 9.775 -28.763 1.00 62.72 236 GLU A O 1
ATOM 1784 N N . ARG A 1 237 ? 11.428 9.191 -29.491 1.00 63.47 237 ARG A N 1
ATOM 1785 C CA . ARG A 1 237 ? 10.716 10.329 -28.886 1.00 63.47 237 ARG A CA 1
ATOM 1786 C C . ARG A 1 237 ? 10.425 10.152 -27.395 1.00 63.47 237 ARG A C 1
ATOM 1788 O O . ARG A 1 237 ? 10.669 11.058 -26.610 1.00 63.47 237 ARG A O 1
ATOM 1795 N N . ASP A 1 238 ? 9.873 9.003 -27.020 1.00 62.50 238 ASP A N 1
ATOM 1796 C CA . ASP A 1 238 ? 9.304 8.752 -25.689 1.00 62.50 238 ASP A CA 1
ATOM 1797 C C . ASP A 1 238 ? 10.268 7.938 -24.795 1.00 62.50 238 ASP A C 1
ATOM 1799 O O . ASP A 1 238 ? 9.999 7.711 -23.614 1.00 62.50 238 ASP A O 1
ATOM 1803 N N . GLY A 1 239 ? 11.410 7.510 -25.344 1.00 63.47 239 GLY A N 1
ATOM 1804 C CA . GLY A 1 239 ? 12.411 6.679 -24.680 1.00 63.47 239 GLY A CA 1
ATOM 1805 C C . GLY A 1 239 ? 12.122 5.179 -24.791 1.00 63.47 239 GLY A C 1
ATOM 1806 O O . GLY A 1 239 ? 10.997 4.738 -25.047 1.00 63.47 239 GLY A O 1
ATOM 1807 N N . LEU A 1 240 ? 13.160 4.366 -24.557 1.00 67.88 240 LEU A N 1
ATOM 1808 C CA . LEU A 1 240 ? 13.099 2.901 -24.665 1.00 67.88 240 LEU A CA 1
ATOM 1809 C C . LEU A 1 240 ? 11.950 2.302 -23.845 1.00 67.88 240 LEU A C 1
ATOM 1811 O O . LEU A 1 240 ? 11.242 1.432 -24.340 1.00 67.88 240 LEU A O 1
ATOM 1815 N N . VAL A 1 241 ? 11.741 2.792 -22.621 1.00 63.84 241 VAL A N 1
ATOM 1816 C CA . VAL A 1 241 ? 10.731 2.261 -21.695 1.00 63.84 241 VAL A CA 1
ATOM 1817 C C . VAL A 1 241 ? 9.314 2.530 -22.205 1.00 63.84 241 VAL A C 1
ATOM 1819 O O . VAL A 1 241 ? 8.519 1.599 -22.287 1.00 63.84 241 VAL A O 1
ATOM 1822 N N . ALA A 1 242 ? 8.994 3.763 -22.608 1.00 67.00 242 ALA A N 1
ATOM 1823 C CA . ALA A 1 242 ? 7.661 4.099 -23.113 1.00 67.00 242 ALA A CA 1
ATOM 1824 C C . ALA A 1 242 ? 7.379 3.431 -24.465 1.00 67.00 242 ALA A C 1
ATOM 1826 O O . ALA A 1 242 ? 6.291 2.892 -24.681 1.00 67.00 242 ALA A O 1
ATOM 1827 N N . GLY A 1 243 ? 8.372 3.393 -25.357 1.00 62.66 243 GLY A N 1
ATOM 1828 C CA . GLY A 1 243 ? 8.257 2.722 -26.650 1.00 62.66 243 GLY A CA 1
ATOM 1829 C C . GLY A 1 243 ? 8.040 1.208 -26.528 1.00 62.66 243 GLY A C 1
ATOM 1830 O O . GLY A 1 243 ? 7.190 0.658 -27.230 1.00 62.66 243 GLY A O 1
ATOM 1831 N N . LEU A 1 244 ? 8.739 0.527 -25.609 1.00 65.12 244 LEU A N 1
ATOM 1832 C CA . LEU A 1 244 ? 8.544 -0.909 -25.360 1.00 65.12 244 LEU A CA 1
ATOM 1833 C C . LEU A 1 244 ? 7.256 -1.215 -24.593 1.00 65.12 244 LEU A C 1
ATOM 1835 O O . LEU A 1 244 ? 6.546 -2.135 -24.980 1.00 65.12 244 LEU A O 1
ATOM 1839 N N . LEU A 1 245 ? 6.924 -0.458 -23.543 1.00 67.25 245 LEU A N 1
ATOM 1840 C CA . LEU A 1 245 ? 5.706 -0.703 -22.758 1.00 67.25 245 LEU A CA 1
ATOM 1841 C C . LEU A 1 245 ? 4.429 -0.374 -23.538 1.00 67.25 245 LEU A C 1
ATOM 1843 O O . LEU A 1 245 ? 3.394 -0.984 -23.296 1.00 67.25 245 LEU A O 1
ATOM 1847 N N . SER A 1 246 ? 4.482 0.560 -24.491 1.00 64.88 246 SER A N 1
ATOM 1848 C CA . SER A 1 246 ? 3.342 0.840 -25.374 1.00 64.88 246 SER A CA 1
ATOM 1849 C C . SER A 1 246 ? 3.162 -0.204 -26.480 1.00 64.88 246 SER A C 1
ATOM 1851 O O . SER A 1 246 ? 2.045 -0.393 -26.957 1.00 64.88 246 SER A O 1
ATOM 1853 N N . SER A 1 247 ? 4.238 -0.881 -26.899 1.00 59.50 247 SER A N 1
ATOM 1854 C CA . SER A 1 247 ? 4.191 -1.927 -27.934 1.00 59.50 247 SER A CA 1
ATOM 1855 C C . SER A 1 247 ? 3.950 -3.326 -27.365 1.00 59.50 247 SER A C 1
ATOM 1857 O O . SER A 1 247 ? 3.292 -4.134 -28.011 1.00 59.50 247 SER A O 1
ATOM 1859 N N . ASN A 1 248 ? 4.414 -3.579 -26.144 1.00 54.34 248 ASN A N 1
ATOM 1860 C CA . ASN A 1 248 ? 4.104 -4.749 -25.336 1.00 54.34 248 ASN A CA 1
ATOM 1861 C C . ASN A 1 248 ? 3.659 -4.261 -23.953 1.00 54.34 248 ASN A C 1
ATOM 1863 O O . ASN A 1 248 ? 4.482 -4.244 -23.029 1.00 54.34 248 ASN A O 1
ATOM 1867 N N . PRO A 1 249 ? 2.387 -3.843 -23.786 1.00 56.38 249 PRO A N 1
ATOM 1868 C CA . PRO A 1 249 ? 1.856 -3.652 -22.444 1.00 56.38 249 PRO A CA 1
ATOM 1869 C C . PRO A 1 249 ? 2.106 -4.956 -21.698 1.00 56.38 249 PRO A C 1
ATOM 1871 O O . PRO A 1 249 ? 1.801 -6.019 -22.239 1.00 56.38 249 PRO A O 1
ATOM 1874 N N . ILE A 1 250 ? 2.739 -4.886 -20.521 1.00 54.50 250 ILE A N 1
ATOM 1875 C CA . ILE A 1 250 ? 2.987 -6.065 -19.687 1.00 54.50 250 ILE A CA 1
ATOM 1876 C C . ILE A 1 250 ? 1.628 -6.727 -19.496 1.00 54.50 250 ILE A C 1
ATOM 1878 O O . ILE A 1 250 ? 0.772 -6.212 -18.773 1.00 54.50 250 ILE A O 1
ATOM 1882 N N . ASP A 1 251 ? 1.400 -7.806 -20.244 1.00 44.91 251 ASP A N 1
ATOM 1883 C CA . ASP A 1 251 ? 0.113 -8.464 -20.288 1.00 44.91 251 ASP A CA 1
ATOM 1884 C C . ASP A 1 251 ? 0.011 -9.164 -18.935 1.00 44.91 251 ASP A C 1
ATOM 1886 O O . ASP A 1 251 ? 0.565 -10.239 -18.722 1.00 44.91 251 ASP A O 1
ATOM 1890 N N . LEU A 1 252 ? -0.700 -8.545 -17.989 1.00 49.44 252 LEU A N 1
ATOM 1891 C CA . LEU A 1 252 ? -1.073 -9.167 -16.714 1.00 49.44 252 LEU A CA 1
ATOM 1892 C C . LEU A 1 252 ? -2.025 -10.368 -16.932 1.00 49.44 252 LEU A C 1
ATOM 1894 O O . LEU A 1 252 ? -2.584 -10.906 -15.978 1.00 49.44 252 LEU A O 1
ATOM 1898 N N . LYS A 1 253 ? -2.209 -10.807 -18.187 1.00 33.31 253 LYS A N 1
ATOM 1899 C CA . LYS A 1 253 ? -2.927 -12.004 -18.624 1.00 33.31 253 LYS A CA 1
ATOM 1900 C C . LYS A 1 253 ? -2.134 -13.273 -18.303 1.00 33.31 253 LYS A C 1
ATOM 1902 O O . LYS A 1 253 ? -1.694 -14.008 -19.181 1.00 33.31 253 LYS A O 1
ATOM 1907 N N . GLY A 1 254 ? -2.002 -13.560 -17.016 1.00 45.38 254 GLY A N 1
ATOM 1908 C CA . GLY A 1 254 ? -2.108 -14.936 -16.535 1.00 45.38 254 GLY A CA 1
ATOM 1909 C C . GLY A 1 254 ? -3.566 -15.232 -16.149 1.00 45.38 254 GLY A C 1
ATOM 1910 O O . GLY A 1 254 ? -4.394 -14.321 -16.178 1.00 45.38 254 GLY A O 1
ATOM 1911 N N . PRO A 1 255 ? -3.909 -16.456 -15.711 1.00 40.38 255 PRO A N 1
ATOM 1912 C CA . PRO A 1 255 ? -5.146 -16.750 -14.971 1.00 40.38 255 PRO A CA 1
ATOM 1913 C C . PRO A 1 255 ? -5.121 -16.106 -13.568 1.00 40.38 255 PRO A C 1
ATOM 1915 O O . PRO A 1 255 ? -5.406 -16.736 -12.553 1.00 40.38 255 PRO A O 1
ATOM 1918 N N . LEU A 1 256 ? -4.704 -14.846 -13.500 1.00 45.91 256 LEU A N 1
ATOM 1919 C CA . LEU A 1 256 ? -4.673 -14.026 -12.312 1.00 45.91 256 LEU A CA 1
ATOM 1920 C C . LEU A 1 256 ? -6.021 -13.320 -12.278 1.00 45.91 256 LEU A C 1
ATOM 1922 O O . LEU A 1 256 ? -6.252 -12.392 -13.049 1.00 45.91 256 LEU A O 1
ATOM 1926 N N . ASN A 1 257 ? -6.923 -13.780 -11.408 1.00 50.62 257 ASN A N 1
ATOM 1927 C CA . ASN A 1 257 ? -8.027 -12.936 -10.967 1.00 50.62 257 ASN A CA 1
ATOM 1928 C C . ASN A 1 257 ? -7.379 -11.663 -10.426 1.00 50.62 257 ASN A C 1
ATOM 1930 O O . ASN A 1 257 ? -6.682 -11.747 -9.407 1.00 50.62 257 ASN A O 1
ATOM 1934 N N . PRO A 1 258 ? -7.504 -10.529 -11.131 1.00 53.53 258 PRO A N 1
ATOM 1935 C CA . PRO A 1 258 ? -6.766 -9.348 -10.750 1.00 53.53 258 PRO A CA 1
ATOM 1936 C C . PRO A 1 258 ? -7.218 -8.963 -9.333 1.00 53.53 258 PRO A C 1
ATOM 1938 O O . PRO A 1 258 ? -8.408 -9.081 -9.025 1.00 53.53 258 PRO A O 1
ATOM 1941 N N . PRO A 1 259 ? -6.300 -8.546 -8.443 1.00 55.97 259 PRO A N 1
ATOM 1942 C CA . PRO A 1 259 ? -6.570 -8.404 -7.007 1.00 55.97 259 PRO A CA 1
ATOM 1943 C C . PRO A 1 259 ? -7.603 -7.313 -6.686 1.00 55.97 259 PRO A C 1
ATOM 1945 O O . PRO A 1 259 ? -7.969 -7.118 -5.531 1.00 55.97 259 PRO A O 1
ATOM 1948 N N . PHE A 1 260 ? -8.104 -6.617 -7.705 1.00 67.88 260 PHE A N 1
ATOM 1949 C CA . PHE A 1 260 ? -9.080 -5.540 -7.629 1.00 67.88 260 PHE A CA 1
ATOM 1950 C C . PHE A 1 260 ? -10.508 -6.037 -7.368 1.00 67.88 260 PHE A C 1
ATOM 1952 O O . PHE A 1 260 ? -11.438 -5.417 -7.853 1.00 67.88 260 PHE A O 1
ATOM 1959 N N . GLY A 1 261 ? -10.694 -7.163 -6.675 1.00 85.12 261 GLY A N 1
ATOM 1960 C CA . GLY A 1 261 ? -12.016 -7.634 -6.263 1.00 85.12 261 GLY A CA 1
ATOM 1961 C C . GLY A 1 261 ? -12.478 -6.890 -5.017 1.00 85.12 261 GLY A C 1
ATOM 1962 O O . GLY A 1 261 ? -13.249 -5.946 -5.088 1.00 85.12 261 GLY A O 1
ATOM 1963 N N . GLN A 1 262 ? -11.961 -7.303 -3.866 1.00 93.94 262 GLN A N 1
ATOM 1964 C CA . GLN A 1 262 ? -12.310 -6.730 -2.573 1.00 93.94 262 GLN A CA 1
ATOM 1965 C C . GLN A 1 262 ? -11.076 -6.713 -1.675 1.00 93.94 262 GLN A C 1
ATOM 1967 O O . GLN A 1 262 ? -10.267 -7.655 -1.694 1.00 93.94 262 GLN A O 1
ATOM 1972 N N . PHE A 1 263 ? -10.948 -5.662 -0.873 1.00 96.06 263 PHE A N 1
ATOM 1973 C CA . PHE A 1 263 ? -9.984 -5.602 0.217 1.00 96.06 263 PHE A CA 1
ATOM 1974 C C . PHE A 1 263 ? -10.629 -5.043 1.484 1.00 96.06 263 PHE A C 1
ATOM 1976 O O . PHE A 1 263 ? -11.657 -4.372 1.439 1.00 96.06 263 PHE A O 1
ATOM 1983 N N . ARG A 1 264 ? -10.001 -5.325 2.621 1.00 98.00 264 ARG A N 1
ATOM 1984 C CA . ARG A 1 264 ? -10.368 -4.792 3.931 1.00 98.00 264 ARG A CA 1
ATOM 1985 C C . ARG A 1 264 ? -9.300 -3.821 4.409 1.00 98.00 264 ARG A C 1
ATOM 1987 O O . ARG A 1 264 ? -8.115 -4.122 4.272 1.00 98.00 264 ARG A O 1
ATOM 1994 N N . ILE A 1 265 ? -9.676 -2.671 4.949 1.00 98.31 265 ILE A N 1
ATOM 1995 C CA . ILE A 1 265 ? -8.752 -1.722 5.569 1.00 98.31 265 ILE A CA 1
ATOM 1996 C C . ILE A 1 265 ? -8.584 -2.136 7.027 1.00 98.31 265 ILE A C 1
ATOM 1998 O O . ILE A 1 265 ? -9.480 -1.942 7.838 1.00 98.31 265 ILE A O 1
ATOM 2002 N N . LEU A 1 266 ? -7.430 -2.717 7.350 1.00 98.50 266 LEU A N 1
ATOM 2003 C CA . LEU A 1 266 ? -7.117 -3.140 8.714 1.00 98.50 266 LEU A CA 1
ATOM 2004 C C . LEU A 1 266 ? -6.810 -1.931 9.600 1.00 98.50 266 LEU A C 1
ATOM 2006 O O . LEU A 1 266 ? -7.237 -1.873 10.743 1.00 98.50 266 LEU A O 1
ATOM 2010 N N . TYR A 1 267 ? -6.067 -0.960 9.071 1.00 98.56 267 TYR A N 1
ATOM 2011 C CA . TYR A 1 267 ? -5.613 0.204 9.825 1.00 98.56 267 TYR A CA 1
ATOM 2012 C C . TYR A 1 267 ? -5.562 1.435 8.929 1.00 98.56 267 TYR A C 1
ATOM 2014 O O . TYR A 1 267 ? -5.093 1.337 7.788 1.00 98.56 267 TYR A O 1
ATOM 2022 N N . LEU A 1 268 ? -6.011 2.578 9.445 1.00 98.12 268 LEU A N 1
ATOM 2023 C CA . LEU A 1 268 ? -5.907 3.868 8.775 1.00 98.12 268 LEU A CA 1
ATOM 2024 C C . LEU A 1 268 ? -5.656 4.972 9.802 1.00 98.12 268 LEU A C 1
ATOM 2026 O O . LEU A 1 268 ? -6.506 5.225 10.655 1.00 98.12 268 LEU A O 1
ATOM 2030 N N . ASP A 1 269 ? -4.523 5.649 9.662 1.00 97.25 269 ASP A N 1
ATOM 2031 C CA . ASP A 1 269 ? -4.238 6.921 10.318 1.00 97.25 269 ASP A CA 1
ATOM 2032 C C . ASP A 1 269 ? -3.780 7.972 9.281 1.00 97.25 269 ASP A C 1
ATOM 2034 O O . ASP A 1 269 ? -3.930 7.791 8.064 1.00 97.25 269 ASP A O 1
ATOM 2038 N N . GLU A 1 270 ? -3.255 9.101 9.756 1.00 96.12 270 GLU A N 1
ATOM 2039 C CA . GLU A 1 270 ? -2.774 10.186 8.896 1.00 96.12 270 GLU A CA 1
ATOM 2040 C C . GLU A 1 270 ? -1.573 9.793 8.024 1.00 96.12 270 GLU A C 1
ATOM 2042 O O . GLU A 1 270 ? -1.408 10.327 6.932 1.00 96.12 270 GLU A O 1
ATOM 2047 N N . ASP A 1 271 ? -0.743 8.842 8.447 1.00 97.31 271 ASP A N 1
ATOM 2048 C CA . ASP A 1 271 ? 0.540 8.535 7.810 1.00 97.31 271 ASP A CA 1
ATOM 2049 C C . ASP A 1 271 ? 0.600 7.131 7.191 1.00 97.31 271 ASP A C 1
ATOM 2051 O O . ASP A 1 271 ? 1.477 6.863 6.364 1.00 97.31 271 ASP A O 1
ATOM 2055 N N . LEU A 1 272 ? -0.278 6.215 7.589 1.00 98.31 272 LEU A N 1
ATOM 2056 C CA . LEU A 1 272 ? -0.205 4.789 7.317 1.00 98.31 272 LEU A CA 1
ATOM 2057 C C . LEU A 1 272 ? -1.587 4.211 7.000 1.00 98.31 272 LEU A C 1
ATOM 2059 O O . LEU A 1 272 ? -2.575 4.426 7.697 1.00 98.31 272 LEU A O 1
ATOM 2063 N N . ARG A 1 273 ? -1.619 3.364 5.973 1.00 98.19 273 ARG A N 1
ATOM 2064 C CA . ARG A 1 273 ? -2.769 2.531 5.635 1.00 98.19 273 ARG A CA 1
ATOM 2065 C C . ARG A 1 273 ? -2.347 1.081 5.476 1.00 98.19 273 ARG A C 1
ATOM 2067 O O . ARG A 1 273 ? -1.438 0.780 4.700 1.00 98.19 273 ARG A O 1
ATOM 2074 N N . ILE A 1 274 ? -3.058 0.175 6.135 1.00 98.62 274 ILE A N 1
ATOM 2075 C CA . ILE A 1 274 ? -2.874 -1.271 5.991 1.00 98.62 274 ILE A CA 1
ATOM 2076 C C . ILE A 1 274 ? -4.139 -1.873 5.396 1.00 98.62 274 ILE A C 1
ATOM 2078 O O . ILE A 1 274 ? -5.239 -1.647 5.893 1.00 98.62 274 ILE A O 1
ATOM 2082 N N . THR A 1 275 ? -3.974 -2.667 4.344 1.00 98.38 275 THR A N 1
ATOM 2083 C CA . THR A 1 275 ? -5.073 -3.375 3.680 1.00 98.38 275 THR A CA 1
ATOM 2084 C C . THR A 1 275 ? -4.808 -4.873 3.628 1.00 98.38 275 THR A C 1
ATOM 2086 O O . THR A 1 275 ? -3.652 -5.293 3.575 1.00 98.38 275 THR A O 1
ATOM 2089 N N . LEU A 1 276 ? -5.880 -5.662 3.641 1.00 97.88 276 LEU A N 1
ATOM 2090 C CA . LEU A 1 276 ? -5.889 -7.109 3.465 1.00 97.88 276 LEU A CA 1
ATOM 2091 C C . LEU A 1 276 ? -6.707 -7.445 2.219 1.00 97.88 276 LEU A C 1
ATOM 2093 O O . LEU A 1 276 ? -7.896 -7.137 2.153 1.00 97.88 276 LEU A O 1
ATOM 2097 N N . THR A 1 277 ? -6.091 -8.074 1.227 1.00 95.38 277 THR A N 1
ATOM 2098 C CA . THR A 1 277 ? -6.804 -8.526 0.027 1.00 95.38 277 THR A CA 1
ATOM 2099 C C . THR A 1 277 ? -7.699 -9.725 0.346 1.00 95.38 277 THR A C 1
ATOM 2101 O O . THR A 1 277 ? -7.456 -10.463 1.302 1.00 95.38 277 THR A O 1
ATOM 2104 N N . SER A 1 278 ? -8.693 -9.998 -0.502 1.00 92.88 278 SER A N 1
ATOM 2105 C CA . SER A 1 278 ? -9.503 -11.232 -0.431 1.00 92.88 278 SER A CA 1
ATOM 2106 C C . SER A 1 278 ? -8.684 -12.537 -0.472 1.00 92.88 278 SER A C 1
ATOM 2108 O O . SER A 1 278 ? -9.153 -13.582 -0.025 1.00 92.88 278 SER A O 1
ATOM 2110 N N . GLN A 1 279 ? -7.444 -12.483 -0.967 1.00 92.56 279 GLN A N 1
ATOM 2111 C CA . GLN A 1 279 ? -6.495 -13.602 -1.008 1.00 92.56 279 GLN A CA 1
ATOM 2112 C C . GLN A 1 279 ? -5.620 -13.701 0.259 1.00 92.56 279 GLN A C 1
ATOM 2114 O O . GLN A 1 279 ? -4.709 -14.524 0.315 1.00 92.56 279 GLN A O 1
ATOM 2119 N N . ASN A 1 280 ? -5.902 -12.900 1.292 1.00 95.81 280 ASN A N 1
ATOM 2120 C CA . ASN A 1 280 ? -5.158 -12.824 2.554 1.00 95.81 280 ASN A CA 1
ATOM 2121 C C . ASN A 1 280 ? -3.698 -12.355 2.411 1.00 95.81 280 ASN A C 1
ATOM 2123 O O . ASN A 1 280 ? -2.820 -12.811 3.156 1.00 95.81 280 ASN A O 1
ATOM 2127 N N . TYR A 1 281 ? -3.443 -11.439 1.474 1.00 96.81 281 TYR A N 1
ATOM 2128 C CA . TYR A 1 281 ? -2.181 -10.701 1.391 1.00 96.81 281 TYR A CA 1
ATOM 2129 C C . TYR A 1 281 ? -2.330 -9.323 2.020 1.00 96.81 281 TYR A C 1
ATOM 2131 O O . TYR A 1 281 ? -3.369 -8.681 1.866 1.00 96.81 281 TYR A O 1
ATOM 2139 N N . ILE A 1 282 ? -1.292 -8.863 2.711 1.00 98.25 282 ILE A N 1
ATOM 2140 C CA . ILE A 1 282 ? -1.251 -7.528 3.296 1.00 98.25 282 ILE A CA 1
ATOM 2141 C C . ILE A 1 282 ? -0.526 -6.552 2.371 1.00 98.25 282 ILE A C 1
ATOM 2143 O O . ILE A 1 282 ? 0.480 -6.884 1.737 1.00 98.25 282 ILE A O 1
ATOM 2147 N N . ALA A 1 283 ? -1.011 -5.317 2.331 1.00 98.12 283 ALA A N 1
ATOM 2148 C CA . ALA A 1 283 ? -0.310 -4.193 1.729 1.00 98.12 283 ALA A CA 1
ATOM 2149 C C . ALA A 1 283 ? -0.291 -3.020 2.709 1.00 98.12 283 ALA A C 1
ATOM 2151 O O . ALA A 1 283 ? -1.334 -2.567 3.186 1.00 98.12 283 ALA A O 1
ATOM 2152 N N . VAL A 1 284 ? 0.916 -2.548 3.004 1.00 98.56 284 VAL A N 1
ATOM 2153 C CA . VAL A 1 284 ? 1.200 -1.451 3.924 1.00 98.56 284 VAL A CA 1
ATOM 2154 C C . VAL A 1 284 ? 1.660 -0.266 3.098 1.00 98.56 284 VAL A C 1
ATOM 2156 O O . VAL A 1 284 ? 2.663 -0.344 2.380 1.00 98.56 284 VAL A O 1
ATOM 2159 N N . ASN A 1 285 ? 0.936 0.835 3.217 1.00 98.44 285 ASN A N 1
ATOM 2160 C CA . ASN A 1 285 ? 1.199 2.055 2.488 1.00 98.44 285 ASN A CA 1
ATOM 2161 C C . ASN A 1 285 ? 1.479 3.198 3.458 1.00 98.44 285 ASN A C 1
ATOM 2163 O O . ASN A 1 285 ? 0.809 3.316 4.477 1.00 98.44 285 ASN A O 1
ATOM 2167 N N . SER A 1 286 ? 2.443 4.046 3.119 1.00 97.69 286 SER A N 1
ATOM 2168 C CA . SER A 1 286 ? 2.710 5.304 3.814 1.00 97.69 286 SER A CA 1
ATOM 2169 C C . SER A 1 286 ? 2.165 6.459 2.987 1.00 97.69 286 SER A C 1
ATOM 2171 O O . SER A 1 286 ? 2.330 6.455 1.766 1.00 97.69 286 SER A O 1
ATOM 2173 N N . ARG A 1 287 ? 1.556 7.461 3.617 1.00 96.75 287 ARG A N 1
ATOM 2174 C CA . ARG A 1 287 ? 1.107 8.666 2.916 1.00 96.75 287 ARG A CA 1
ATOM 2175 C C . ARG A 1 287 ? 2.303 9.411 2.316 1.00 96.75 287 ARG A C 1
ATOM 2177 O O . ARG A 1 287 ? 3.372 9.493 2.930 1.00 96.75 287 ARG A O 1
ATOM 2184 N N . CYS A 1 288 ? 2.143 9.930 1.103 1.00 94.75 288 CYS A N 1
ATOM 2185 C CA . CYS A 1 288 ? 3.110 10.845 0.508 1.00 94.75 288 CYS A CA 1
ATOM 2186 C C . CYS A 1 288 ? 3.048 12.184 1.251 1.00 94.75 288 CYS A C 1
ATOM 2188 O O . CYS A 1 288 ? 1.982 12.785 1.349 1.00 94.75 288 CYS A O 1
ATOM 2190 N N . LYS A 1 289 ? 4.187 12.658 1.762 1.00 89.38 289 LYS A N 1
ATOM 2191 C CA . LYS A 1 289 ? 4.296 14.022 2.297 1.00 89.38 289 LYS A CA 1
ATOM 2192 C C . LYS A 1 289 ? 4.379 15.022 1.145 1.00 89.38 289 LYS A C 1
ATOM 2194 O O . LYS A 1 289 ? 4.837 14.665 0.059 1.00 89.38 289 LYS A O 1
ATOM 2199 N N . GLU A 1 290 ? 3.979 16.264 1.397 1.00 78.81 290 GLU A N 1
ATOM 2200 C CA . GLU A 1 290 ? 4.100 17.363 0.435 1.00 78.81 290 GLU A CA 1
ATOM 2201 C C . GLU A 1 290 ? 5.545 17.462 -0.097 1.00 78.81 290 GLU A C 1
ATOM 2203 O O . GLU A 1 290 ? 6.509 17.359 0.664 1.00 78.81 290 GLU A O 1
ATOM 2208 N N . GLY A 1 291 ? 5.705 17.552 -1.421 1.00 74.88 291 GLY A N 1
ATOM 2209 C CA . GLY A 1 291 ? 7.014 17.516 -2.096 1.00 74.88 291 GLY A CA 1
ATOM 2210 C C . GLY A 1 291 ? 7.658 16.124 -2.237 1.00 74.88 291 GLY A C 1
ATOM 2211 O O . GLY A 1 291 ? 8.661 15.986 -2.932 1.00 74.88 291 GLY A O 1
ATOM 2212 N N . GLY A 1 292 ? 7.085 15.083 -1.623 1.00 74.12 292 GLY A N 1
ATOM 2213 C CA . GLY A 1 292 ? 7.460 13.674 -1.813 1.00 74.12 292 GLY A CA 1
ATOM 2214 C C . GLY A 1 292 ? 6.594 12.933 -2.839 1.00 74.12 292 GLY A C 1
ATOM 2215 O O . GLY A 1 292 ? 6.783 11.733 -3.066 1.00 74.12 292 GLY A O 1
ATOM 2216 N N . GLU A 1 293 ? 5.628 13.630 -3.435 1.00 75.56 293 GLU A N 1
ATOM 2217 C CA . GLU A 1 293 ? 4.784 13.110 -4.505 1.00 75.56 293 GLU A CA 1
ATOM 2218 C C . GLU A 1 293 ? 5.607 12.851 -5.770 1.00 75.56 293 GLU A C 1
ATOM 2220 O O . GLU A 1 293 ? 6.569 13.555 -6.078 1.00 75.56 293 GLU A O 1
ATOM 2225 N N . TRP A 1 294 ? 5.254 11.796 -6.499 1.00 74.44 294 TRP A N 1
ATOM 2226 C CA . TRP A 1 294 ? 6.007 11.366 -7.681 1.00 74.44 294 TRP A CA 1
ATOM 2227 C C . TRP A 1 294 ? 5.162 10.987 -8.890 1.00 74.44 294 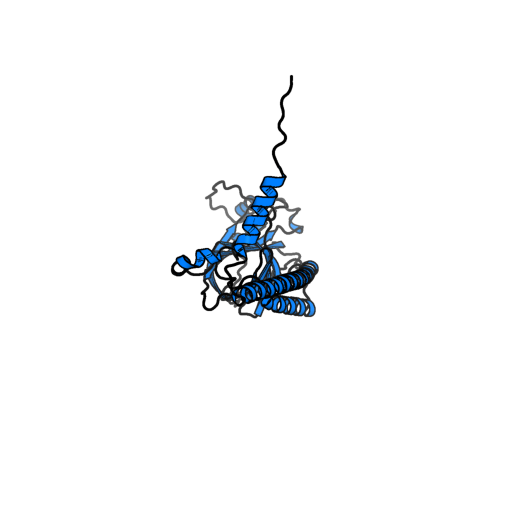TRP A C 1
ATOM 2229 O O . TRP A 1 294 ? 5.708 10.687 -9.955 1.00 74.44 294 TRP A O 1
ATOM 2239 N N . PHE A 1 295 ? 3.855 11.030 -8.685 1.00 78.69 295 PHE A N 1
ATOM 2240 C CA . PHE A 1 295 ? 2.765 11.019 -9.640 1.00 78.69 295 PHE A CA 1
ATOM 2241 C C . PHE A 1 295 ? 1.699 11.960 -9.084 1.00 78.69 295 PHE A C 1
ATOM 2243 O O . PHE A 1 295 ? 1.768 12.252 -7.865 1.00 78.69 295 PHE A O 1
#

Organism: NCBI:txid2856

InterPro domains:
  IPR006843 Plastid lipid-associated protein/fibrillin conserved domain [PF04755] (61-277)
  IPR039633 Plastid-lipid-associated protein [PTHR31906] (44-278)

Sequence (295 aa):
MMTRRHRNISSLLAIILSLLAASVNSFGPKTLLLTTHNRISALDAEATASDTAKEASMLIDKLRQIAGRTNRGFQATSMDRRQARDLAFSLEKLNPTAAPAAAYYESSITESAADAAEGPTVSGKWNLIFTDAPDITSLDTSRNPFSTATLGRIGQECNPPYVKNVIEWKRPSWAGNLPFSGSEDSRVLQKVVTLASASPEKPDVVDLKIAGLELENPNQDDQLSTNGGGIASRVERDGLVAGLLSSNPIDLKGPLNPPFGQFRILYLDEDLRITLTSQNYIAVNSRCKEGGEWF

Foldseek 3Di:
DDDDDDDDPPVVVVVVVVVVVVVPPPDDPVVVVVVVVVVVVVVVVVVVLVVLVVVLVVLVVVLLVLLVVCVQVLNDDPVSQVSNLVSLLVQLVSAPQPQAQVLQADVVPCVVCPVVPPFFHPAAKKWWSHKNDCLVSVLQCVVPPPDQWGWDTWIWHDDPQKIKTKTKTAGDPVCVPPPLADDNRWIKIKIFIWGWHDHPVQSFKIAIDGPDIDIDGPPDDPPDDPDDDDLVVCCNRRGSVRSVCVVPVPPPPDPDPDQRGMKGFSHTHNFWTWIATPVGMITIITGQDVVSDDD

pLDDT: mean 80.28, std 18.71, range [33.31, 98.69]

=== Feature glossary ===
The record interleaves many kinds of information about one protein. Here is each kind framed as the question it answers.

Q: What known structures does this most resemble?
A: Structural nearest neighbors (via Foldseek easy-search vs the PDB). Reported per hit: target PDB id, E-value, and alignment TM-score. A TM-score above ~0.5 is the conventional threshold for 'same fold'.

Q: Where is each backbone atom in 3D?
A: The mmCIF table is the protein's shape written out atom by atom. For each backbone N, Cα, C, and carbonyl O, it records an (x, y, z) coordinate triple in Å plus the residue type, chain letter, and residue number.

Q: What are the backbone torsion angles?
A: The φ/ψ torsion pair specifies the backbone conformation at each residue. φ rotates about the N–Cα bond, ψ about the Cα–C bond. Steric clashes forbid most of the (φ, ψ) plane — the allowed regions (α-helix basin, β-sheet basin, left-handed helix) are the Ramachandran-allowed regions.

Q: Which residues are buried vs exposed?
A: Solvent-accessible surface area (SASA) is the area in Å² traced out by the centre of a 1.4 Å probe sphere (a water molecule) rolled over the protein's van der Waals surface (Shrake–Rupley / Lee–Richards construction). Buried residues have near-zero SASA; fully exposed residues can exceed 200 Å². The total SASA scales roughly with the number of surface residues.

Q: How confident is the AlphaFold model at each residue?
A: pLDDT is the predicted lDDT-Cα score: AlphaFold's confidence that the local environment of each residue (all inter-atomic distances within 15 Å) is correctly placed. It is a per-residue number between 0 and 100, with higher meaning more reliable.

Q: What does the local fold look like, residue by residue?
A: 3Di is Foldseek's structural alphabet. Each residue is assigned one of twenty discrete states based on how its Cα sits relative to its spatial (not sequential) neighbors. Aligning 3Di strings finds structural homologs roughly as well as full 3D superposition, but orders of magnitude faster.

Q: How big and how compact is the whole molecule?
A: Radius of gyration (Rg) is the root-mean-square distance of Cα atoms from their centroid — a single number for overall size and compactness. A globular domain of N residues has Rg ≈ 2.2·N^0.38 Å; an extended or disordered chain has a much larger Rg. The Cα contact count is the number of residue pairs whose Cα atoms are within 8 Å and are more than four positions apart in sequence — a standard proxy for tertiary packing density. The bounding box is the smallest axis-aligned box enclosing all Cα atoms.

Q: Which residues are in helices, strands, or loops?
A: DSSP 8-state secondary structure assigns each residue one of H (α-helix), G (3₁₀-helix), I (π-helix), E (extended β-strand), B (isolated β-bridge), T (hydrogen-bonded turn), S (bend), or '-' (coil). The assignment is computed from backbone hydrogen-bond geometry via the Kabsch–Sander algorithm.

Q: How mobile is each atom in the crystal?
A: Crystallographic B-factors measure how much each atom's electron density is smeared out, in Å². They rise in mobile loops and surface residues and fall in the buried interior. In AlphaFold models this column is repurposed to hold pLDDT instead.

Q: What if only a Cα trace is available?
A: P-SEA three-state annotation labels each residue as helix, strand, or coil based purely on the geometry of the Cα trace. It serves as a fallback when the full backbone (and thus DSSP) is unavailable.

Q: What family and function is it annotated with?
A: Database cross-references. InterPro integrates a dozen domain/family signature databases into unified entries with residue-range hits. GO terms attach function/process/location labels with evidence codes. CATH codes position the fold in a four-level structural taxonomy. Organism is the NCBI-taxonomy species name.

Q: Are the domains correctly placed relative to each other?
A: Predicted Aligned Error (PAE) is an AlphaFold confidence matrix: entry (i, j) is the expected error in the position of residue j, in ångströms, when the prediction is superimposed on the true structure at residue i. Low PAE within a block of residues means that block is internally rigid and well-predicted; high PAE between two blocks means their relative placement is uncertain even if each block individually is confident.

Q: What do the diagnostic plots show?
A: Three diagnostic plots accompany the record. The Cα contact map visualizes the tertiary structure as a 2D adjacency matrix (8 Å cutoff, sequence-local contacts suppressed). The Ramachandran plot shows the distribution of backbone (φ, ψ) torsions, with points in the α and β basins reflecting secondary structure content. The PAE plot shows AlphaFold's inter-residue confidence as a color matrix.

Q: What is the amino-acid chain?
A: Primary structure: the covalent order of the twenty standard amino acids along the backbone. Two proteins with the same sequence will (almost always) fold to the same structure; two with 30% identity often share a fold but not the details.

Q: What do the rendered images show?
A: The six renders are orthographic views along the three Cartesian axes in both directions. Representation (cartoon, sticks, or surface) and color scheme (sequence-rainbow or by-chain) vary across proteins so the training set covers all the common visualization conventions.